Protein AF-A0A520ZMT5-F1 (afdb_monomer_lite)

Secondary structure (DSSP, 8-state):
-PPTT---TTTS-B-HHHHHHH-HHHHHHHT-EEBPPSSSSEEEEES-HHHHHHHHHHHHHHHSSEEEEE--HHHHHHHHHHHHHHHHHHHHHTSS-TTS-GGG--HHHHHHHHHHHHHHHHHHHHH-HHHHHHHHHHHHHHHHHHHHHHHHHHHHHHHHHHHHHTTT-S--S-------PPPPEEEEEE-SS-HHHHHHHHHHHTT--S-GGGEEEEEE--TT-HHHHHHHHTS---TTEEEE-

Sequence (245 aa):
MPDPQSIDLDRHPPDARALDRIGIENALRFGVLPLRSAGAITPVASPSLGRFRTAQRVLEAKLGPVACCLADRQKIEDHITRLRAPTLAVRATTRTAPVESCRNWSGARAATAAACLSVLLLLWAILWPVGLLWVVTGWAALTLVSVTGLRTVAAVVEARHARREQQTWTSRRPYQRVEASQPVVSLLVPLFDEEDIAKRLVKRLERLDYPRSRLDVLLILEADDLRTRMAIEDTDLPKWMRIIT

pLDDT: mean 85.5, std 12.32, range [33.84, 97.5]

Foldseek 3Di:
DDDPFADDCVVFDFDLVLCVQLDLVNCLVLLKTWTDDPPQEIEIEHQDPVSCVVCVVSSCVRPNHYDYGHHDSVVSVVSSCVSCVVVVVVCVQPVDPPVRDCPPPDPVVVVVVVVVVVVVVVVCCVVPVPVVVVVVVVVVVVVVCVVVVVVVVVVVVVVVVVVVVVVPPPPPPPPPPPVPPDAQDEAEAEDEPQLPCLLVVQVVVVVDPDDLVRYAYEYEYDPPPVRNVVSNVVHDHDPSYDYDD

Radius of gyration: 28.54 Å; chains: 1; bounding box: 64×58×71 Å

Structure (mmCIF, N/CA/C/O backbone):
data_AF-A0A520ZMT5-F1
#
_entry.id   AF-A0A520ZMT5-F1
#
loop_
_atom_site.group_PDB
_atom_site.id
_atom_site.type_symbol
_atom_site.label_atom_id
_atom_site.label_alt_id
_atom_site.label_comp_id
_atom_site.label_asym_id
_atom_site.label_entity_id
_atom_site.label_seq_id
_atom_site.pdbx_PDB_ins_code
_atom_site.Cartn_x
_atom_site.Cartn_y
_atom_site.Cartn_z
_atom_site.occupancy
_atom_site.B_iso_or_equiv
_atom_site.auth_seq_id
_atom_site.auth_comp_id
_atom_site.auth_asym_id
_atom_site.auth_atom_id
_atom_site.pdbx_PDB_model_num
ATOM 1 N N . MET A 1 1 ? -28.733 -9.022 13.091 1.00 33.84 1 MET A N 1
ATOM 2 C CA . MET A 1 1 ? -29.285 -8.817 14.444 1.00 33.84 1 MET A CA 1
ATOM 3 C C . MET A 1 1 ? -28.517 -7.645 15.037 1.00 33.84 1 MET A C 1
ATOM 5 O O . MET A 1 1 ? -27.299 -7.759 15.086 1.00 33.84 1 MET A O 1
ATOM 9 N N . PRO A 1 2 ? -29.143 -6.488 15.303 1.00 39.34 2 PRO A N 1
ATOM 10 C CA . PRO A 1 2 ? -28.430 -5.344 15.864 1.00 39.34 2 PRO A CA 1
ATOM 11 C C . PRO A 1 2 ? -28.043 -5.673 17.311 1.00 39.34 2 PRO A C 1
ATOM 13 O O . PRO A 1 2 ? -28.898 -6.054 18.109 1.00 39.34 2 PRO A O 1
ATOM 16 N N . ASP A 1 3 ? -26.745 -5.610 17.602 1.00 46.12 3 ASP A N 1
ATOM 17 C CA . ASP A 1 3 ? -26.168 -5.939 18.906 1.00 46.12 3 ASP A CA 1
ATOM 18 C C . ASP A 1 3 ? -26.587 -4.874 19.941 1.00 46.12 3 ASP A C 1
ATOM 20 O O . ASP A 1 3 ? -26.534 -3.673 19.643 1.00 46.12 3 ASP A O 1
ATOM 24 N N . PRO A 1 4 ? -27.032 -5.261 21.147 1.00 48.31 4 PRO A N 1
ATOM 25 C CA . PRO A 1 4 ? -27.504 -4.309 22.135 1.00 48.31 4 PRO A CA 1
ATOM 26 C C . PRO A 1 4 ? -26.312 -3.493 22.661 1.00 48.31 4 PRO A C 1
ATOM 28 O O . PRO A 1 4 ? -25.403 -4.032 23.283 1.00 48.31 4 PRO A O 1
ATOM 31 N N . GLN A 1 5 ? -26.365 -2.173 22.442 1.00 60.38 5 GLN A N 1
ATOM 32 C CA . GLN A 1 5 ? -25.442 -1.133 22.938 1.00 60.38 5 GLN A CA 1
ATOM 33 C C . GLN A 1 5 ? -24.165 -0.843 22.121 1.00 60.38 5 GLN A C 1
ATOM 35 O O . GLN A 1 5 ? -23.139 -0.480 22.696 1.00 60.38 5 GLN A O 1
ATOM 40 N N . SER A 1 6 ? -24.210 -0.893 20.783 1.00 67.88 6 SER A N 1
ATOM 41 C CA . SER A 1 6 ? -23.184 -0.197 19.986 1.00 67.88 6 SER A CA 1
ATOM 42 C C . SER A 1 6 ? -23.392 1.322 20.059 1.00 67.88 6 SER A C 1
ATOM 44 O O . SER A 1 6 ? -24.458 1.812 19.677 1.00 67.88 6 SER A O 1
ATOM 46 N N . ILE A 1 7 ? -22.394 2.072 20.525 1.00 78.50 7 ILE A N 1
ATOM 47 C CA . ILE A 1 7 ? -22.437 3.534 20.547 1.00 78.50 7 ILE A CA 1
ATOM 48 C C . ILE A 1 7 ? -22.362 4.086 19.120 1.00 78.50 7 ILE A C 1
ATOM 50 O O . ILE A 1 7 ? -21.613 3.584 18.276 1.00 78.50 7 ILE A O 1
ATOM 54 N N . ASP A 1 8 ? -23.136 5.133 18.854 1.00 79.56 8 ASP A N 1
ATOM 55 C CA . ASP A 1 8 ? -23.053 5.860 17.595 1.00 79.56 8 ASP A CA 1
ATOM 56 C C . ASP A 1 8 ? -21.877 6.848 17.644 1.00 79.56 8 ASP A C 1
ATOM 58 O O . ASP A 1 8 ? -21.911 7.840 18.378 1.00 79.56 8 ASP A O 1
ATOM 62 N N . LEU A 1 9 ? -20.817 6.551 16.888 1.00 77.62 9 LEU A N 1
ATOM 63 C CA . LEU A 1 9 ? -19.599 7.368 16.834 1.00 77.62 9 LEU A CA 1
ATOM 64 C C . LEU A 1 9 ? -19.845 8.738 16.190 1.00 77.62 9 LEU A C 1
ATOM 66 O O . LEU A 1 9 ? -19.127 9.685 16.502 1.00 77.62 9 LEU A O 1
ATOM 70 N N . ASP A 1 10 ? -20.890 8.875 15.371 1.00 76.12 10 ASP A N 1
ATOM 71 C CA . ASP A 1 10 ? -21.222 10.149 14.728 1.00 76.12 10 ASP A CA 1
ATOM 72 C C . ASP A 1 10 ? -21.802 11.153 15.743 1.00 76.12 10 ASP A C 1
ATOM 74 O O . ASP A 1 10 ? -21.628 12.366 15.617 1.00 76.12 10 ASP A O 1
ATOM 78 N N . ARG A 1 11 ? -22.440 10.650 16.810 1.00 77.56 11 ARG A N 1
ATOM 79 C CA . ARG A 1 11 ? -22.988 11.463 17.911 1.00 77.56 11 ARG A CA 1
ATOM 80 C C . ARG A 1 11 ? -21.970 11.771 19.006 1.00 77.56 11 ARG A C 1
ATOM 82 O O . ARG A 1 11 ? -22.167 12.708 19.780 1.00 77.56 11 ARG A O 1
ATOM 89 N N . HIS A 1 12 ? -20.884 11.006 19.074 1.00 81.12 12 HIS A N 1
ATOM 90 C CA . HIS A 1 12 ? -19.820 11.167 20.060 1.00 81.12 12 HIS A CA 1
ATOM 91 C C . HIS A 1 12 ? -18.480 11.363 19.351 1.00 81.12 12 HIS A C 1
ATOM 93 O O . HIS A 1 12 ? -17.762 10.390 19.118 1.00 81.12 12 HIS A O 1
ATOM 99 N N . PRO A 1 13 ? -18.122 12.614 19.004 1.00 82.94 13 PRO A N 1
ATOM 100 C CA . PRO A 1 13 ? -17.003 12.866 18.114 1.00 82.94 13 PRO A CA 1
ATOM 101 C C . PRO A 1 13 ? -15.676 12.367 18.712 1.00 82.94 13 PRO A C 1
ATOM 103 O O . PRO A 1 13 ? -15.410 12.581 19.906 1.00 82.94 13 PRO A O 1
ATOM 106 N N . PRO A 1 14 ? -14.818 11.736 17.891 1.00 88.81 14 PRO A N 1
ATOM 107 C CA . PRO A 1 14 ? -13.507 11.274 18.320 1.00 88.81 14 PRO A CA 1
ATOM 108 C C . PRO A 1 14 ? -12.584 12.429 18.721 1.00 88.81 14 PRO A C 1
ATOM 110 O O . PRO A 1 14 ? -12.660 13.537 18.182 1.00 88.81 14 PRO A O 1
ATOM 113 N N . ASP A 1 15 ? -11.675 12.164 19.660 1.00 90.56 15 ASP A N 1
ATOM 114 C CA . ASP A 1 15 ? -10.658 13.126 20.081 1.00 90.56 15 ASP A CA 1
ATOM 115 C C . ASP A 1 15 ? -9.325 12.862 19.373 1.00 90.56 15 ASP A C 1
ATOM 117 O O . ASP A 1 15 ? -8.568 11.942 19.693 1.00 90.56 15 ASP A O 1
ATOM 121 N N . ALA A 1 16 ? -9.018 13.734 18.416 1.00 89.44 16 ALA A N 1
ATOM 122 C CA . ALA A 1 16 ? -7.807 13.672 17.610 1.00 89.44 16 ALA A CA 1
ATOM 123 C C . ALA A 1 16 ? -6.519 13.820 18.440 1.00 89.44 16 ALA A C 1
ATOM 125 O O . ALA A 1 16 ? -5.514 13.180 18.140 1.00 89.44 16 ALA A O 1
ATOM 126 N N . ARG A 1 17 ? -6.541 14.625 19.512 1.00 90.81 17 ARG A N 1
ATOM 127 C CA . ARG A 1 17 ? -5.369 14.820 20.382 1.00 90.81 17 ARG A CA 1
ATOM 128 C C . ARG A 1 17 ? -5.134 13.596 21.255 1.00 90.81 17 ARG A C 1
ATOM 130 O O . ARG A 1 17 ? -3.990 13.188 21.455 1.00 90.81 17 ARG A O 1
ATOM 137 N N . ALA A 1 18 ? -6.208 12.998 21.764 1.00 91.25 18 ALA A N 1
ATOM 138 C CA . ALA A 1 18 ? -6.124 11.740 22.493 1.00 91.25 18 ALA A CA 1
ATOM 139 C C . ALA A 1 18 ? -5.608 10.608 21.589 1.00 91.25 18 ALA A C 1
ATOM 141 O O . ALA A 1 18 ? -4.754 9.830 22.018 1.00 91.25 18 ALA A O 1
ATOM 142 N N . LEU A 1 19 ? -6.050 10.566 20.324 1.00 93.06 19 LEU A N 1
ATOM 143 C CA . LEU A 1 19 ? -5.552 9.622 19.320 1.00 93.06 19 LEU A CA 1
ATOM 144 C C . LEU A 1 19 ? -4.040 9.783 19.082 1.00 93.06 19 LEU A C 1
ATOM 146 O O . LEU A 1 19 ? -3.305 8.794 19.073 1.00 93.06 19 LEU A O 1
ATOM 150 N N . ASP A 1 20 ? -3.549 11.017 18.965 1.00 92.81 20 ASP A N 1
ATOM 151 C CA . ASP A 1 20 ? -2.116 11.270 18.769 1.00 92.81 20 ASP A CA 1
ATOM 152 C C . ASP A 1 20 ? -1.277 10.858 19.986 1.00 92.81 20 ASP A C 1
ATOM 154 O O . ASP A 1 20 ? -0.192 10.297 19.826 1.00 92.81 20 ASP A O 1
ATOM 158 N N . ARG A 1 21 ? -1.788 11.065 21.210 1.00 92.19 21 ARG A N 1
ATOM 159 C CA . ARG A 1 21 ? -1.110 10.642 22.450 1.00 92.19 21 ARG A CA 1
ATOM 160 C C . ARG A 1 21 ? -0.926 9.127 22.504 1.00 92.19 21 ARG A C 1
ATOM 162 O O . ARG A 1 21 ? 0.159 8.644 22.850 1.00 92.19 21 ARG A O 1
ATOM 169 N N . ILE A 1 22 ? -1.962 8.355 22.161 1.00 92.56 22 ILE A N 1
ATOM 170 C CA . ILE A 1 22 ? -1.869 6.885 22.128 1.00 92.56 22 ILE A CA 1
ATOM 171 C C . ILE A 1 22 ? -1.002 6.390 20.967 1.00 92.56 22 ILE A C 1
ATOM 173 O O . ILE A 1 22 ? -0.251 5.423 21.149 1.00 92.56 22 ILE A O 1
ATOM 177 N N . GLY A 1 23 ? -1.014 7.119 19.850 1.00 92.56 23 GLY A N 1
ATOM 178 C CA . GLY A 1 23 ? -0.353 6.782 18.596 1.00 92.56 23 GLY A CA 1
ATOM 179 C C . GLY A 1 23 ? -1.291 6.008 17.670 1.00 92.56 23 GLY A C 1
ATOM 180 O O . GLY A 1 23 ? -1.939 5.050 18.096 1.00 92.56 23 GLY A O 1
ATOM 181 N N . ILE A 1 24 ? -1.329 6.403 16.394 1.00 92.56 24 ILE A N 1
ATOM 182 C CA . ILE A 1 24 ? -2.231 5.843 15.374 1.00 92.56 24 ILE A CA 1
ATOM 183 C C . ILE A 1 24 ? -2.009 4.331 15.206 1.00 92.56 24 ILE A C 1
ATOM 185 O O . ILE A 1 24 ? -2.964 3.564 15.127 1.00 92.56 24 ILE A O 1
ATOM 189 N N . GLU A 1 25 ? -0.754 3.876 15.236 1.00 90.44 25 GLU A N 1
ATOM 190 C CA . GLU A 1 25 ? -0.399 2.457 15.140 1.00 90.44 25 GLU A CA 1
ATOM 191 C C . GLU A 1 25 ? -0.988 1.639 16.291 1.00 90.44 25 GLU A C 1
ATOM 193 O O . GLU A 1 25 ? -1.503 0.544 16.077 1.00 90.44 25 GLU A O 1
ATOM 198 N N . ASN A 1 26 ? -0.932 2.171 17.516 1.00 91.62 26 ASN A N 1
ATOM 199 C CA . ASN A 1 26 ? -1.487 1.497 18.686 1.00 91.62 26 ASN A CA 1
ATOM 200 C C . ASN A 1 26 ? -3.016 1.495 18.635 1.00 91.62 26 ASN A C 1
ATOM 202 O O . ASN A 1 26 ? -3.626 0.473 18.939 1.00 91.62 26 ASN A O 1
ATOM 206 N N . ALA A 1 27 ? -3.625 2.605 18.212 1.00 93.12 27 ALA A N 1
ATOM 207 C CA . ALA A 1 27 ? -5.067 2.706 18.018 1.00 93.12 27 ALA A CA 1
ATOM 208 C C . ALA A 1 27 ? -5.579 1.640 17.035 1.00 93.12 27 ALA A C 1
ATOM 210 O O . ALA A 1 27 ? -6.484 0.879 17.373 1.00 93.12 27 ALA A O 1
ATOM 211 N N . LEU A 1 28 ? -4.927 1.493 15.875 1.00 91.62 28 LEU A N 1
ATOM 212 C CA . LEU A 1 28 ? -5.255 0.463 14.881 1.00 91.62 28 LEU A CA 1
ATOM 213 C C . LEU A 1 28 ? -4.944 -0.957 15.378 1.00 91.62 28 LEU A C 1
ATOM 215 O O . LEU A 1 28 ? -5.758 -1.864 15.212 1.00 91.62 28 LEU A O 1
ATOM 219 N N . ARG A 1 29 ? -3.795 -1.168 16.035 1.00 90.50 29 ARG A N 1
ATOM 220 C CA . ARG A 1 29 ? -3.387 -2.484 16.559 1.00 90.50 29 ARG A CA 1
ATOM 221 C C . ARG A 1 29 ? -4.367 -3.019 17.601 1.00 90.50 29 ARG A C 1
ATOM 223 O O . ARG A 1 29 ? -4.710 -4.201 17.572 1.00 90.50 29 ARG A O 1
ATOM 230 N N . PHE A 1 30 ? -4.791 -2.169 18.531 1.00 90.81 30 PHE A N 1
ATOM 231 C CA . PHE A 1 30 ? -5.744 -2.546 19.573 1.00 90.81 30 PHE A CA 1
ATOM 232 C C . PHE A 1 30 ? -7.203 -2.452 19.099 1.00 90.81 30 PHE A C 1
ATOM 234 O O . PHE A 1 30 ? -8.077 -3.069 19.709 1.00 90.81 30 PHE A O 1
ATOM 241 N N . GLY A 1 31 ? -7.464 -1.755 17.989 1.00 91.69 31 GLY A N 1
ATOM 242 C CA . GLY A 1 31 ? -8.807 -1.489 17.481 1.00 91.69 31 GLY A CA 1
ATOM 243 C C . GLY A 1 31 ? -9.579 -0.577 18.429 1.00 91.69 31 GLY A C 1
ATOM 244 O O . GLY A 1 31 ? -10.675 -0.927 18.856 1.00 91.69 31 GLY A O 1
ATOM 245 N N . VAL A 1 32 ? -8.965 0.534 18.837 1.00 94.00 32 VAL A N 1
ATOM 246 C CA . VAL A 1 32 ? -9.527 1.470 19.816 1.00 94.00 32 VAL A CA 1
ATOM 247 C C . VAL A 1 32 ? -9.482 2.902 19.309 1.00 94.00 32 VAL A C 1
ATOM 249 O O . VAL A 1 32 ? -8.502 3.313 18.691 1.00 94.00 32 VAL A O 1
ATOM 252 N N . LEU A 1 33 ? -10.520 3.676 19.616 1.00 94.81 33 LEU A N 1
ATOM 253 C CA . LEU A 1 33 ? -10.625 5.084 19.238 1.00 94.81 33 LEU A CA 1
ATOM 254 C C . LEU A 1 33 ? -11.055 5.922 20.448 1.00 94.81 33 LEU A C 1
ATOM 256 O O . LEU A 1 33 ? -12.166 5.737 20.945 1.00 94.81 33 LEU A O 1
ATOM 260 N N . PRO A 1 34 ? -10.198 6.826 20.953 1.00 93.50 34 PRO A N 1
ATOM 261 C CA . PRO A 1 34 ? -10.574 7.708 22.044 1.00 93.50 34 PRO A CA 1
ATOM 262 C C . PRO A 1 34 ? -11.604 8.735 21.570 1.00 93.50 34 PRO A C 1
ATOM 264 O O . PRO A 1 34 ? -11.448 9.383 20.532 1.00 93.50 34 PRO A O 1
ATOM 267 N N . LEU A 1 35 ? -12.662 8.875 22.355 1.00 92.19 35 LEU A N 1
ATOM 268 C CA . LEU A 1 35 ? -13.735 9.837 22.160 1.00 92.19 35 LEU A CA 1
ATOM 269 C C . LEU A 1 35 ? -13.467 11.077 23.013 1.00 92.19 35 LEU A C 1
ATOM 271 O O . LEU A 1 35 ? -12.665 11.038 23.952 1.00 92.19 35 LEU A O 1
ATOM 275 N N . ARG A 1 36 ? -14.132 12.193 22.699 1.00 87.12 36 ARG A N 1
ATOM 276 C CA . ARG A 1 36 ? -14.026 13.396 23.534 1.00 87.12 36 ARG A CA 1
ATOM 277 C C . ARG A 1 36 ? -14.402 13.092 24.984 1.00 87.12 36 ARG A C 1
ATOM 279 O O . ARG A 1 36 ? -15.461 12.531 25.257 1.00 87.12 36 ARG A O 1
ATOM 286 N N . SER A 1 37 ? -13.529 13.498 25.905 1.00 77.38 37 SER A N 1
ATOM 287 C CA . SER A 1 37 ? -13.785 13.373 27.338 1.00 77.38 37 SER A CA 1
ATOM 288 C C . SER A 1 37 ? -14.952 14.266 27.766 1.00 77.38 37 SER A C 1
ATOM 290 O O . SER A 1 37 ? -15.038 15.428 27.368 1.00 77.38 37 SER A O 1
ATOM 292 N N . ALA A 1 38 ? -15.813 13.720 28.623 1.00 66.88 38 ALA A N 1
ATOM 293 C CA . ALA A 1 38 ? -16.866 14.439 29.332 1.00 66.88 38 ALA A CA 1
ATOM 294 C C . ALA A 1 38 ? -16.559 14.474 30.843 1.00 66.88 38 ALA A C 1
ATOM 296 O O . ALA A 1 38 ? -17.402 14.134 31.668 1.00 66.88 38 ALA A O 1
ATOM 297 N N . GLY A 1 39 ? -15.320 14.824 31.211 1.00 77.12 39 GLY A N 1
ATOM 298 C CA . GLY A 1 39 ? -14.890 14.980 32.604 1.00 77.12 39 GLY A CA 1
ATOM 299 C C . GLY A 1 39 ? -13.555 14.298 32.904 1.00 77.12 39 GLY A C 1
ATOM 300 O O . GLY A 1 39 ? -12.578 14.471 32.178 1.00 77.12 39 GLY A O 1
ATOM 301 N N . ALA A 1 40 ? -13.506 13.536 34.001 1.00 84.12 40 ALA A N 1
ATOM 302 C CA . ALA A 1 40 ? -12.292 12.866 34.479 1.00 84.12 40 ALA A CA 1
ATOM 303 C C . ALA A 1 40 ? -11.990 11.526 33.778 1.00 84.12 40 ALA A C 1
ATOM 305 O O . ALA A 1 40 ? -10.924 10.954 33.993 1.00 84.12 40 ALA A O 1
ATOM 306 N N . ILE A 1 41 ? -12.924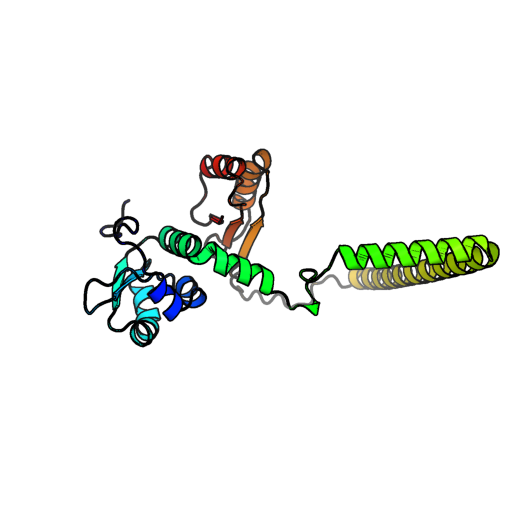 11.018 32.967 1.00 88.25 41 ILE A N 1
ATOM 307 C CA . ILE A 1 41 ? -12.823 9.719 32.297 1.00 88.25 41 ILE A CA 1
ATOM 308 C C . ILE A 1 41 ? -12.875 9.934 30.787 1.00 88.25 41 ILE A C 1
ATOM 310 O O . ILE A 1 41 ? -13.796 10.575 30.281 1.00 88.25 41 ILE A O 1
ATOM 314 N N . THR A 1 42 ? -11.910 9.364 30.067 1.00 90.56 42 THR A N 1
ATOM 315 C CA . THR A 1 42 ? -11.872 9.384 28.602 1.00 90.56 42 THR A CA 1
ATOM 316 C C . THR A 1 42 ? -12.618 8.161 28.055 1.00 90.56 42 THR A C 1
ATOM 318 O O . THR A 1 42 ? -12.156 7.032 28.249 1.00 90.56 42 THR A O 1
ATOM 321 N N . PRO A 1 43 ? -13.766 8.329 27.376 1.00 92.06 43 PRO A N 1
ATOM 322 C CA . PRO A 1 43 ? -14.439 7.214 26.729 1.00 92.06 43 PRO A CA 1
ATOM 323 C C . PRO A 1 43 ? -13.612 6.724 25.536 1.00 92.06 43 PRO A C 1
ATOM 325 O O . PRO A 1 43 ? -13.045 7.516 24.787 1.00 92.06 43 PRO A O 1
ATOM 328 N N . VAL A 1 44 ? -13.527 5.411 25.354 1.00 93.31 44 VAL A N 1
ATOM 329 C CA . VAL A 1 44 ? -12.768 4.772 24.278 1.00 93.31 44 VAL A CA 1
ATOM 330 C C . VAL A 1 44 ? -13.658 3.751 23.588 1.00 93.31 44 VAL A C 1
ATOM 332 O O . VAL A 1 44 ? -14.104 2.778 24.199 1.00 93.31 44 VAL A O 1
ATOM 335 N N . ALA A 1 45 ? -13.886 3.960 22.297 1.00 94.00 45 ALA A N 1
ATOM 336 C CA . ALA A 1 45 ? -14.588 3.018 21.447 1.00 94.00 45 ALA A CA 1
ATOM 337 C C . ALA A 1 45 ? -13.733 1.764 21.209 1.00 94.00 45 ALA A C 1
ATOM 339 O O . ALA A 1 45 ? -12.544 1.876 20.908 1.00 94.00 45 ALA A O 1
ATOM 340 N N . SER A 1 46 ? -14.322 0.575 21.343 1.00 94.06 46 SER A N 1
ATOM 341 C CA . SER A 1 46 ? -13.663 -0.718 21.125 1.00 94.06 46 SER A CA 1
ATOM 342 C C . SER A 1 46 ? -14.663 -1.766 20.614 1.00 94.06 46 SER A C 1
ATOM 344 O O . SER A 1 46 ? -15.816 -1.746 21.038 1.00 94.06 46 SER A O 1
ATOM 346 N N . PRO A 1 47 ? -14.257 -2.733 19.768 1.00 91.69 47 PRO A N 1
ATOM 347 C CA . PRO A 1 47 ? -15.165 -3.758 19.245 1.00 91.69 47 PRO A CA 1
ATOM 348 C C . PRO A 1 47 ? -15.543 -4.838 20.257 1.00 91.69 47 PRO A C 1
ATOM 350 O O . PRO A 1 47 ? -16.470 -5.602 20.027 1.00 91.69 47 PRO A O 1
ATOM 353 N N . SER A 1 48 ? -14.810 -4.961 21.366 1.00 90.75 48 SER A N 1
ATOM 354 C CA . SER A 1 48 ? -15.161 -5.901 22.432 1.00 90.75 48 SER A CA 1
ATOM 355 C C . SER A 1 48 ? -14.494 -5.505 23.741 1.00 90.75 48 SER A C 1
ATOM 357 O O . SER A 1 48 ? -13.364 -5.008 23.750 1.00 90.75 48 SER A O 1
ATOM 359 N N . LEU A 1 49 ? -15.140 -5.835 24.859 1.00 90.12 49 LEU A N 1
ATOM 360 C CA . LEU A 1 49 ? -14.568 -5.608 26.185 1.00 90.12 49 LEU A CA 1
ATOM 361 C C . LEU A 1 49 ? -13.250 -6.375 26.391 1.00 90.12 49 LEU A C 1
ATOM 363 O O . LEU A 1 49 ? -12.345 -5.880 27.056 1.00 90.12 49 LEU A O 1
ATOM 367 N N . GLY A 1 50 ? -13.117 -7.567 25.798 1.00 90.38 50 GLY A N 1
ATOM 368 C CA . GLY A 1 50 ? -11.886 -8.359 25.862 1.00 90.38 50 GLY A CA 1
ATOM 369 C C . GLY A 1 50 ? -10.685 -7.618 25.268 1.00 90.38 50 GLY A C 1
ATOM 370 O O . GLY A 1 50 ? -9.653 -7.505 25.924 1.00 90.38 50 GLY A O 1
ATOM 371 N N . ARG A 1 51 ? -10.843 -7.042 24.067 1.00 88.06 51 ARG A N 1
ATOM 372 C CA . ARG A 1 51 ? -9.796 -6.233 23.416 1.00 88.06 51 ARG A CA 1
ATOM 373 C C . ARG A 1 51 ? -9.488 -4.955 24.189 1.00 88.06 51 ARG A C 1
ATOM 375 O O . ARG A 1 51 ? -8.316 -4.634 24.376 1.00 88.06 51 ARG A O 1
ATOM 382 N N . PHE A 1 52 ? -10.520 -4.267 24.679 1.00 92.38 52 PHE A N 1
ATOM 383 C CA . PHE A 1 52 ? -10.344 -3.088 25.523 1.00 92.38 52 PHE A CA 1
ATOM 384 C C . PHE A 1 52 ? -9.503 -3.403 26.765 1.00 92.38 52 PHE A C 1
ATOM 386 O O . PHE A 1 52 ? -8.527 -2.706 27.027 1.00 92.38 52 PHE A O 1
ATOM 393 N N . ARG A 1 53 ? -9.803 -4.496 27.480 1.00 92.88 53 ARG A N 1
ATOM 394 C CA . ARG A 1 53 ? -9.049 -4.915 28.676 1.00 92.88 53 ARG A CA 1
ATOM 395 C C . ARG A 1 53 ? -7.571 -5.173 28.387 1.00 92.88 53 ARG A C 1
ATOM 397 O O . ARG A 1 53 ? -6.728 -4.848 29.217 1.00 92.88 53 ARG A O 1
ATOM 404 N N . THR A 1 54 ? -7.236 -5.717 27.216 1.00 91.75 54 THR A N 1
ATOM 405 C CA . THR A 1 54 ? -5.834 -5.908 26.807 1.00 91.75 54 THR A CA 1
ATOM 406 C C . THR A 1 54 ? -5.101 -4.576 26.627 1.00 91.75 54 THR A C 1
ATOM 408 O O . THR A 1 54 ? -3.928 -4.468 26.977 1.00 91.75 54 THR A O 1
ATOM 411 N N . ALA A 1 55 ? -5.784 -3.557 26.101 1.00 91.75 55 ALA A N 1
ATOM 412 C CA . ALA A 1 55 ? -5.211 -2.235 25.854 1.00 91.75 55 ALA A CA 1
ATOM 413 C C . ALA A 1 55 ? -5.317 -1.280 27.057 1.00 91.75 55 ALA A C 1
ATOM 415 O O . ALA A 1 55 ? -4.600 -0.281 27.096 1.00 91.75 55 ALA A O 1
ATOM 416 N N . GLN A 1 56 ? -6.172 -1.584 28.039 1.00 92.44 56 GLN A N 1
ATOM 417 C CA . GLN A 1 56 ? -6.563 -0.683 29.126 1.00 92.44 56 GLN A CA 1
ATOM 418 C C . GLN A 1 56 ? -5.359 -0.060 29.839 1.00 92.44 56 GLN A C 1
ATOM 420 O O . GLN A 1 56 ? -5.276 1.158 29.914 1.00 92.44 56 GLN A O 1
ATOM 425 N N . ARG A 1 57 ? -4.367 -0.858 30.258 1.00 92.62 57 ARG A N 1
ATOM 426 C CA . ARG A 1 57 ? -3.166 -0.333 30.940 1.00 92.62 57 ARG A CA 1
ATOM 427 C C . ARG A 1 57 ? -2.386 0.681 30.097 1.00 92.62 57 ARG A C 1
ATOM 429 O O . ARG A 1 57 ? -1.898 1.678 30.617 1.00 92.62 57 ARG A O 1
ATOM 436 N N . VAL A 1 58 ? -2.256 0.423 28.794 1.00 91.44 58 VAL A N 1
ATOM 437 C CA . VAL A 1 58 ? -1.532 1.305 27.862 1.00 91.44 58 VAL A CA 1
ATOM 438 C C . VAL A 1 58 ? -2.314 2.595 27.623 1.00 91.44 58 VAL A C 1
ATOM 440 O O . VAL A 1 58 ? -1.721 3.669 27.518 1.00 91.44 58 VAL A O 1
ATOM 443 N N . LEU A 1 59 ? -3.641 2.491 27.545 1.00 91.56 59 LEU A N 1
ATOM 444 C CA . LEU A 1 59 ? -4.534 3.634 27.391 1.00 91.56 59 LEU A CA 1
ATOM 445 C C . LEU A 1 59 ? -4.539 4.501 28.655 1.00 91.56 59 LEU A C 1
ATOM 447 O O . LEU A 1 59 ? -4.352 5.710 28.544 1.00 91.56 59 LEU A O 1
ATOM 451 N N . GLU A 1 60 ? -4.655 3.897 29.840 1.00 93.56 60 GLU A N 1
ATOM 452 C CA . GLU A 1 60 ? -4.685 4.603 31.127 1.00 93.56 60 GLU A CA 1
ATOM 453 C C . GLU A 1 60 ? -3.400 5.379 31.397 1.00 93.56 60 GLU A C 1
ATOM 455 O O . GLU A 1 60 ? -3.446 6.550 31.774 1.00 93.56 60 GLU A O 1
ATOM 460 N N . ALA A 1 61 ? -2.246 4.771 31.107 1.00 92.44 61 ALA A N 1
ATOM 461 C CA . ALA A 1 61 ? -0.949 5.426 31.247 1.00 92.44 61 ALA A CA 1
ATOM 462 C C . ALA A 1 61 ? -0.824 6.702 30.395 1.00 92.44 61 ALA A C 1
ATOM 464 O O . ALA A 1 61 ? -0.058 7.604 30.730 1.00 92.44 61 ALA A O 1
ATOM 465 N N . LYS A 1 62 ? -1.559 6.784 29.280 1.00 92.31 62 LYS A N 1
ATOM 466 C CA . LYS A 1 62 ? -1.458 7.889 28.323 1.00 92.31 62 LYS A CA 1
ATOM 467 C C . LYS A 1 62 ? -2.607 8.882 28.389 1.00 92.31 62 LYS A C 1
ATOM 469 O O . LYS A 1 62 ? -2.380 10.038 28.040 1.00 92.31 62 LYS A O 1
ATOM 474 N N . LEU A 1 63 ? -3.807 8.457 28.775 1.00 90.00 63 LEU A N 1
ATOM 475 C CA . LEU A 1 63 ? -5.044 9.247 28.728 1.00 90.00 63 LEU A CA 1
ATOM 476 C C . LEU A 1 63 ? -5.674 9.482 30.110 1.00 90.00 63 LEU A C 1
ATOM 478 O O . LEU A 1 63 ? -6.594 10.288 30.210 1.00 90.00 63 LEU A O 1
ATOM 482 N N . GLY A 1 64 ? -5.174 8.836 31.167 1.00 90.56 64 GLY A N 1
ATOM 483 C CA . GLY A 1 64 ? -5.837 8.811 32.472 1.00 90.56 64 GLY A CA 1
ATOM 484 C C . GLY A 1 64 ? -6.970 7.777 32.510 1.00 90.56 64 GLY A C 1
ATOM 485 O O . GLY A 1 64 ? -6.976 6.861 31.693 1.00 90.56 64 GLY A O 1
ATOM 486 N N . PRO A 1 65 ? -7.931 7.882 33.440 1.00 91.62 65 PRO A N 1
ATOM 487 C CA . PRO A 1 65 ? -9.029 6.921 33.552 1.00 91.62 65 PRO A CA 1
ATOM 488 C C . PRO A 1 65 ? -9.786 6.759 32.226 1.00 91.62 65 PRO A C 1
ATOM 490 O O . PRO A 1 65 ? -10.177 7.756 31.615 1.00 91.62 65 PRO A O 1
ATOM 493 N N . VAL A 1 66 ? -10.011 5.519 31.779 1.00 93.38 66 VAL A N 1
ATOM 494 C CA . VAL A 1 66 ? -10.718 5.225 30.519 1.00 93.38 66 VAL A CA 1
ATOM 495 C C . VAL A 1 66 ? -11.954 4.360 30.736 1.00 93.38 66 VAL A C 1
ATOM 497 O O . VAL A 1 66 ? -11.967 3.478 31.592 1.00 93.38 66 VAL A O 1
ATOM 500 N N . ALA A 1 67 ? -12.986 4.579 29.920 1.00 91.62 67 ALA A N 1
ATOM 501 C CA . ALA A 1 67 ? -14.199 3.761 29.901 1.00 91.62 67 ALA A CA 1
ATOM 502 C C . ALA A 1 67 ? -14.413 3.133 28.521 1.00 91.62 67 ALA A C 1
ATOM 504 O O . ALA A 1 67 ? -14.211 3.787 27.502 1.00 91.62 67 ALA A O 1
ATOM 505 N N . CYS A 1 68 ? -14.836 1.869 28.484 1.00 92.00 68 CYS A N 1
ATOM 506 C CA . CYS A 1 68 ? -15.112 1.162 27.235 1.00 92.00 68 CYS A CA 1
ATOM 507 C C . CYS A 1 68 ? -16.492 1.539 26.690 1.00 92.00 68 CYS A C 1
ATOM 509 O O . CYS A 1 68 ? -17.495 1.371 27.382 1.00 92.00 68 CYS A O 1
ATOM 511 N N . CYS A 1 69 ? -16.549 1.938 25.424 1.00 91.25 69 CYS A N 1
ATOM 512 C CA . CYS A 1 69 ? -17.781 2.051 24.651 1.00 91.25 69 CYS A CA 1
ATOM 513 C C . CYS A 1 69 ? -17.724 1.032 23.508 1.00 91.25 69 CYS A C 1
ATOM 515 O O . CYS A 1 69 ? -16.737 0.987 22.777 1.00 91.25 69 CYS A O 1
ATOM 517 N N . LEU A 1 70 ? -18.741 0.183 23.355 1.00 92.50 70 LEU A N 1
ATOM 518 C CA . LEU A 1 70 ? -18.741 -0.811 22.279 1.00 92.50 70 LEU A CA 1
ATOM 519 C C . LEU A 1 70 ? -19.061 -0.132 20.948 1.00 92.50 70 LEU A C 1
ATOM 521 O O . LEU A 1 70 ? -20.058 0.574 20.849 1.00 92.50 70 LEU A O 1
ATOM 525 N N . ALA A 1 71 ? -18.230 -0.331 19.931 1.00 90.94 71 ALA A N 1
ATOM 526 C CA . ALA A 1 71 ? -18.477 0.171 18.582 1.00 90.94 71 ALA A CA 1
ATOM 527 C C . ALA A 1 71 ? -17.953 -0.815 17.543 1.00 90.94 71 ALA A C 1
ATOM 529 O O . ALA A 1 71 ? -16.998 -1.547 17.799 1.00 90.94 71 ALA A O 1
ATOM 530 N N . ASP A 1 72 ? -18.564 -0.816 16.363 1.00 88.50 72 ASP A N 1
ATOM 531 C CA . ASP A 1 72 ? -18.129 -1.685 15.278 1.00 88.50 72 ASP A CA 1
ATOM 532 C C . ASP A 1 72 ? -16.675 -1.395 14.862 1.00 88.50 72 ASP A C 1
ATOM 534 O O . ASP A 1 72 ? -16.231 -0.244 14.812 1.00 88.50 72 ASP A O 1
ATOM 538 N N . ARG A 1 73 ? -15.925 -2.461 14.567 1.00 87.69 73 ARG A N 1
ATOM 539 C CA . ARG A 1 73 ? -14.502 -2.364 14.234 1.00 87.69 73 ARG A CA 1
ATOM 540 C C . ARG A 1 73 ? -14.264 -1.562 12.957 1.00 87.69 73 ARG A C 1
ATOM 542 O O . ARG A 1 73 ? -13.328 -0.768 12.929 1.00 87.69 73 ARG A O 1
ATOM 549 N N . GLN A 1 74 ? -15.081 -1.777 11.931 1.00 83.94 74 GLN A N 1
ATOM 550 C CA . GLN A 1 74 ? -14.946 -1.084 10.656 1.00 83.94 74 GLN A CA 1
ATOM 551 C C . GLN A 1 74 ? -15.220 0.405 10.858 1.00 83.94 74 GLN A C 1
ATOM 553 O O . GLN A 1 74 ? -14.390 1.229 10.495 1.00 83.94 74 GLN A O 1
ATOM 558 N N . LYS A 1 75 ? -16.276 0.753 11.607 1.00 88.25 75 LYS A N 1
ATOM 559 C CA . LYS A 1 75 ? -16.545 2.155 11.963 1.00 88.25 75 LYS A CA 1
ATOM 560 C C . LYS A 1 75 ? -15.395 2.816 12.732 1.00 88.25 75 LYS A C 1
ATOM 562 O O . LYS A 1 75 ? -15.130 3.996 12.510 1.00 88.25 75 LYS A O 1
ATOM 567 N N . ILE A 1 76 ? -14.730 2.098 13.642 1.00 91.50 76 ILE A N 1
ATOM 568 C CA . ILE A 1 76 ? -13.547 2.602 14.362 1.00 91.50 76 ILE A CA 1
ATOM 569 C C . ILE A 1 76 ? -12.399 2.884 13.383 1.00 91.50 76 ILE A C 1
ATOM 571 O O . ILE A 1 76 ? -11.829 3.974 13.415 1.00 91.50 76 ILE A O 1
ATOM 575 N N . GLU A 1 77 ? -12.061 1.913 12.531 1.00 90.25 77 GLU A N 1
ATOM 576 C CA . GLU A 1 77 ? -10.975 2.032 11.551 1.00 90.25 77 GLU A CA 1
ATOM 577 C C . GLU A 1 77 ? -11.256 3.172 10.555 1.00 90.25 77 GLU A C 1
ATOM 579 O O . GLU A 1 77 ? -10.393 4.030 10.371 1.00 90.25 77 GLU A O 1
ATOM 584 N N . ASP A 1 78 ? -12.482 3.278 10.036 1.00 88.00 78 ASP A N 1
ATOM 585 C CA . ASP A 1 78 ? -12.917 4.354 9.136 1.00 88.00 78 ASP A CA 1
ATOM 586 C C . ASP A 1 78 ? -12.748 5.738 9.771 1.00 88.00 78 ASP A C 1
ATOM 588 O O . ASP A 1 78 ? -12.269 6.678 9.136 1.00 88.00 78 ASP A O 1
ATOM 592 N N . HIS A 1 79 ? -13.106 5.886 11.050 1.00 91.19 79 HIS A N 1
ATOM 593 C CA . HIS A 1 79 ? -12.935 7.148 11.769 1.00 91.19 79 HIS A CA 1
ATOM 594 C C . HIS A 1 79 ? -11.464 7.502 11.995 1.00 91.19 79 HIS A C 1
ATOM 596 O O . HIS A 1 79 ? -11.098 8.671 11.860 1.00 91.19 79 HIS A O 1
ATOM 602 N N . ILE A 1 80 ? -10.613 6.522 12.317 1.00 92.06 80 ILE A N 1
ATOM 603 C CA . ILE A 1 80 ? -9.165 6.742 12.449 1.00 92.06 80 ILE A CA 1
ATOM 604 C C . ILE A 1 80 ? -8.587 7.200 11.106 1.00 92.06 80 ILE A C 1
ATOM 606 O O . ILE A 1 80 ? -7.855 8.194 11.067 1.00 92.06 80 ILE A O 1
ATOM 610 N N . THR A 1 81 ? -8.950 6.517 10.015 1.00 89.44 81 THR A N 1
ATOM 611 C CA . THR A 1 81 ? -8.522 6.859 8.655 1.00 89.44 81 THR A CA 1
ATOM 612 C C . THR A 1 81 ? -8.974 8.268 8.290 1.00 89.44 81 THR A C 1
ATOM 614 O O . THR A 1 81 ? -8.129 9.097 7.967 1.00 89.44 81 THR A O 1
ATOM 617 N N . ARG A 1 82 ? -10.258 8.612 8.459 1.00 88.69 82 ARG A N 1
ATOM 618 C CA . ARG A 1 82 ? -10.773 9.966 8.177 1.00 88.69 82 ARG A CA 1
ATOM 619 C C . ARG A 1 82 ? -10.069 11.057 8.988 1.00 88.69 82 ARG A C 1
ATOM 621 O O . ARG A 1 82 ? -9.763 12.120 8.457 1.00 88.69 82 ARG A O 1
ATOM 628 N N . LEU A 1 83 ? -9.776 10.807 10.265 1.00 90.75 83 LEU A N 1
ATOM 629 C CA . LEU A 1 83 ? -9.194 11.812 11.161 1.00 90.75 83 LEU A CA 1
ATOM 630 C C . LEU A 1 83 ? -7.702 12.075 10.904 1.00 90.75 83 LEU A C 1
ATOM 632 O O . LEU A 1 83 ? -7.182 13.143 11.255 1.00 90.75 83 LEU A O 1
ATOM 636 N N . ARG A 1 84 ? -6.988 11.090 10.350 1.00 92.12 84 ARG A N 1
ATOM 637 C CA . ARG A 1 84 ? -5.528 11.126 10.176 1.00 92.12 84 ARG A CA 1
ATOM 638 C C . ARG A 1 84 ? -5.057 10.743 8.773 1.00 92.12 84 ARG A C 1
ATOM 640 O O . ARG A 1 84 ? -3.865 10.493 8.602 1.00 92.12 84 ARG A O 1
ATOM 647 N N . ALA A 1 85 ? -5.935 10.790 7.770 1.00 88.56 85 ALA A N 1
ATOM 648 C CA . ALA A 1 85 ? -5.616 10.474 6.376 1.00 88.56 85 ALA A CA 1
ATOM 649 C C . ALA A 1 85 ? -4.353 11.195 5.863 1.00 88.56 85 ALA A C 1
ATOM 651 O O . ALA A 1 85 ? -3.454 10.503 5.385 1.00 88.56 85 ALA A O 1
ATOM 652 N N . PRO A 1 86 ? -4.166 12.523 6.052 1.00 89.94 86 PRO A N 1
ATOM 653 C CA . PRO A 1 86 ? -2.951 13.196 5.580 1.00 89.94 86 PRO A CA 1
ATOM 654 C C . PRO A 1 86 ? -1.676 12.662 6.246 1.00 89.94 86 PRO A C 1
ATOM 656 O O . PRO A 1 86 ? -0.650 12.466 5.598 1.00 89.94 86 PRO A O 1
ATOM 659 N N . THR A 1 87 ? -1.733 12.385 7.551 1.00 91.62 87 THR A N 1
ATOM 660 C CA . THR A 1 87 ? -0.597 11.836 8.303 1.00 91.62 87 THR A CA 1
ATOM 661 C C . THR A 1 87 ? -0.274 10.411 7.861 1.00 91.62 87 THR A C 1
ATOM 663 O O . THR A 1 87 ? 0.898 10.072 7.698 1.00 91.62 87 THR A O 1
ATOM 666 N N . LEU A 1 88 ? -1.300 9.582 7.658 1.00 90.00 88 LEU A N 1
ATOM 667 C CA . LEU A 1 88 ? -1.161 8.213 7.168 1.00 90.00 88 LEU A CA 1
ATOM 668 C C . LEU A 1 88 ? -0.579 8.186 5.750 1.00 90.00 88 LEU A C 1
ATOM 670 O O . LEU A 1 88 ? 0.353 7.422 5.509 1.00 90.00 88 LEU A O 1
ATOM 674 N N . ALA A 1 89 ? -1.041 9.065 4.858 1.00 88.75 89 ALA A N 1
ATOM 675 C CA . ALA A 1 89 ? -0.525 9.197 3.498 1.00 88.75 89 ALA A CA 1
ATOM 676 C C . ALA A 1 89 ? 0.964 9.577 3.492 1.00 88.75 89 ALA A C 1
ATOM 678 O O . ALA A 1 89 ? 1.781 8.898 2.868 1.00 88.75 89 ALA A O 1
ATOM 679 N N . VAL A 1 90 ? 1.361 10.596 4.265 1.00 90.31 90 VAL A N 1
ATOM 680 C CA . VAL A 1 90 ? 2.779 10.970 4.391 1.00 90.31 90 VAL A CA 1
ATOM 681 C C . VAL A 1 90 ? 3.606 9.789 4.904 1.00 90.31 90 VAL A C 1
ATOM 683 O O . VAL A 1 90 ? 4.619 9.454 4.292 1.00 90.31 90 VAL A O 1
ATOM 686 N N . ARG A 1 91 ? 3.156 9.103 5.964 1.00 90.31 91 ARG A N 1
ATOM 687 C CA . ARG A 1 91 ? 3.856 7.926 6.511 1.00 90.31 91 ARG A CA 1
ATOM 688 C C . ARG A 1 91 ? 3.962 6.778 5.508 1.00 90.31 91 ARG A C 1
ATOM 690 O O . ARG A 1 91 ? 4.995 6.115 5.459 1.00 90.31 91 ARG A O 1
ATOM 697 N N . ALA A 1 92 ? 2.925 6.543 4.707 1.00 86.69 92 ALA A N 1
ATOM 698 C CA . ALA A 1 92 ? 2.945 5.537 3.652 1.00 86.69 92 ALA A CA 1
ATOM 699 C C . ALA A 1 92 ? 4.004 5.873 2.592 1.00 86.69 92 ALA A C 1
ATOM 701 O O . ALA A 1 92 ? 4.820 5.017 2.258 1.00 86.69 92 ALA A O 1
ATOM 702 N N . THR A 1 93 ? 4.083 7.134 2.148 1.00 87.19 93 THR A N 1
ATOM 703 C CA . THR A 1 93 ? 5.112 7.553 1.178 1.00 87.19 93 THR A CA 1
ATOM 704 C C . THR A 1 93 ? 6.535 7.547 1.752 1.00 87.19 93 THR A C 1
ATOM 706 O O . THR A 1 93 ? 7.491 7.432 0.986 1.00 87.19 93 THR A O 1
ATOM 709 N N . THR A 1 94 ? 6.715 7.693 3.077 1.00 90.69 94 THR A N 1
ATOM 710 C CA . THR A 1 94 ? 8.034 7.693 3.748 1.00 90.69 94 THR A CA 1
ATOM 711 C C . THR A 1 94 ? 8.491 6.326 4.244 1.00 90.69 94 THR A C 1
ATOM 713 O O . THR A 1 94 ? 9.577 6.253 4.816 1.00 90.69 94 THR A O 1
ATOM 716 N N . ARG A 1 95 ? 7.700 5.260 4.075 1.00 89.75 95 ARG A N 1
ATOM 717 C CA . ARG A 1 95 ? 8.042 3.944 4.633 1.00 89.75 95 ARG A CA 1
ATOM 718 C C . ARG A 1 95 ? 9.300 3.340 4.024 1.00 89.75 95 ARG A C 1
ATOM 720 O O . ARG A 1 95 ? 10.094 2.749 4.749 1.00 89.75 95 ARG A O 1
ATOM 727 N N . THR A 1 96 ? 9.458 3.467 2.713 1.00 90.94 96 THR A N 1
ATOM 728 C CA . THR A 1 96 ? 10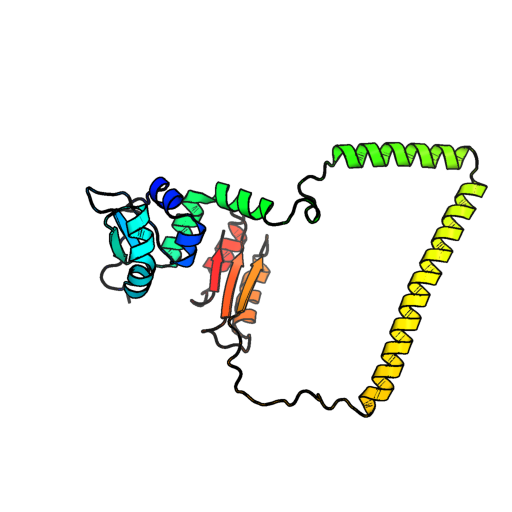.628 2.950 2.004 1.00 90.94 96 THR A CA 1
ATOM 729 C C . THR A 1 96 ? 11.821 3.860 2.266 1.00 90.94 96 THR A C 1
ATOM 731 O O . THR A 1 96 ? 11.700 5.088 2.185 1.00 90.94 96 THR A O 1
ATOM 734 N N . ALA A 1 97 ? 12.975 3.264 2.574 1.00 90.00 97 ALA A N 1
ATOM 735 C CA . ALA A 1 97 ? 14.203 4.012 2.796 1.00 90.00 97 ALA A CA 1
ATOM 736 C C . ALA A 1 97 ? 14.510 4.911 1.580 1.00 90.00 97 ALA A C 1
ATOM 738 O O . ALA A 1 97 ? 14.277 4.497 0.443 1.00 90.00 97 ALA A O 1
ATOM 739 N N . PRO A 1 98 ? 15.065 6.126 1.768 1.00 87.69 98 PRO A N 1
ATOM 740 C CA . PRO A 1 98 ? 15.312 7.047 0.656 1.00 87.69 98 PRO A CA 1
ATOM 741 C C . PRO A 1 98 ? 16.195 6.478 -0.465 1.00 87.69 98 PRO A C 1
ATOM 743 O O . PRO A 1 98 ? 16.056 6.897 -1.605 1.00 87.69 98 PRO A O 1
ATOM 746 N N . VAL A 1 99 ? 17.083 5.528 -0.151 1.00 89.75 99 VAL A N 1
ATOM 747 C CA . VAL A 1 99 ? 17.977 4.861 -1.118 1.00 89.75 99 VAL A CA 1
ATOM 748 C C . VAL A 1 99 ? 17.274 3.793 -1.963 1.00 89.75 99 VAL A C 1
ATOM 750 O O . VAL A 1 99 ? 17.730 3.479 -3.055 1.00 89.75 99 VAL A O 1
ATOM 753 N N . GLU A 1 100 ? 16.148 3.272 -1.479 1.00 90.75 100 GLU A N 1
ATOM 754 C CA . GLU A 1 100 ? 15.291 2.294 -2.164 1.00 90.75 100 GLU A CA 1
ATOM 755 C C . GLU A 1 100 ? 14.049 2.966 -2.778 1.00 90.75 100 GLU A C 1
ATOM 757 O O . GLU A 1 100 ? 13.171 2.299 -3.320 1.00 90.75 100 GLU A O 1
ATOM 762 N N . SER A 1 101 ? 13.946 4.297 -2.675 1.00 88.19 101 SER A N 1
ATOM 763 C CA . SER A 1 101 ? 12.783 5.076 -3.092 1.00 88.19 101 SER A CA 1
ATOM 764 C C . SER A 1 101 ? 13.143 6.103 -4.161 1.00 88.19 101 SER A C 1
ATOM 766 O O . SER A 1 101 ? 14.027 6.937 -3.981 1.00 88.19 101 SER A O 1
ATOM 768 N N . CYS A 1 102 ? 12.364 6.144 -5.242 1.00 84.94 102 CYS A N 1
ATOM 769 C CA . CYS A 1 102 ? 12.450 7.209 -6.244 1.00 84.94 102 CYS A CA 1
ATOM 770 C C . CYS A 1 102 ? 11.761 8.512 -5.806 1.00 84.94 102 CYS A C 1
ATOM 772 O O . CYS A 1 102 ? 11.651 9.438 -6.600 1.00 84.94 102 CYS A O 1
ATOM 774 N N . ARG A 1 103 ? 11.288 8.636 -4.559 1.00 85.69 103 ARG A N 1
ATOM 775 C CA . ARG A 1 103 ? 10.505 9.806 -4.129 1.00 85.69 103 ARG A CA 1
ATOM 776 C C . ARG A 1 103 ? 11.267 11.132 -4.205 1.00 85.69 103 ARG A C 1
ATOM 778 O O . ARG A 1 103 ? 10.661 12.174 -4.418 1.00 85.69 103 ARG A O 1
ATOM 785 N N . ASN A 1 104 ? 12.588 11.097 -4.057 1.00 83.94 104 ASN A N 1
ATOM 786 C CA . ASN A 1 104 ? 13.433 12.287 -4.179 1.00 83.94 104 ASN A CA 1
ATOM 787 C C . ASN A 1 104 ? 13.970 12.479 -5.610 1.00 83.94 104 ASN A C 1
ATOM 789 O O . ASN A 1 104 ? 14.864 13.300 -5.830 1.00 83.94 104 ASN A O 1
ATOM 793 N N . TRP A 1 105 ? 13.461 11.713 -6.582 1.00 84.25 105 TRP A N 1
ATOM 794 C CA . TRP A 1 105 ? 13.846 11.835 -7.979 1.00 84.25 105 TRP A CA 1
ATOM 795 C C . TRP A 1 105 ? 13.394 13.185 -8.529 1.00 84.25 105 TRP A C 1
ATOM 797 O O . TRP A 1 105 ? 12.209 13.470 -8.685 1.00 84.25 105 TRP A O 1
ATOM 807 N N . SER A 1 106 ? 14.359 14.030 -8.866 1.00 86.00 106 SER A N 1
ATOM 808 C CA . SER A 1 106 ? 14.094 15.308 -9.511 1.00 86.00 106 SER A CA 1
ATOM 809 C C . SER A 1 106 ? 14.080 15.127 -11.027 1.00 86.00 106 SER A C 1
ATOM 811 O O . SER A 1 106 ? 15.146 15.083 -11.649 1.00 86.00 106 SER A O 1
ATOM 813 N N . GLY A 1 107 ? 12.884 15.087 -11.624 1.00 86.25 107 GLY A N 1
ATOM 814 C CA . GLY A 1 107 ? 12.715 15.017 -13.082 1.00 86.25 107 GLY A CA 1
ATOM 815 C C . GLY A 1 107 ? 13.494 16.109 -13.824 1.00 86.25 107 GLY A C 1
ATOM 816 O O . GLY A 1 107 ? 14.103 15.833 -14.849 1.00 86.25 107 GLY A O 1
ATOM 817 N N . ALA A 1 108 ? 13.597 17.309 -13.242 1.00 87.38 108 ALA A N 1
ATOM 818 C CA . ALA A 1 108 ? 14.394 18.402 -13.795 1.00 87.38 108 A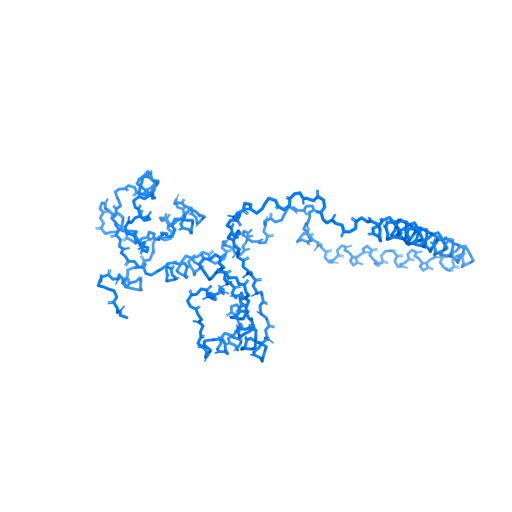LA A CA 1
ATOM 819 C C . ALA A 1 108 ? 15.898 18.083 -13.884 1.00 87.38 108 ALA A C 1
ATOM 821 O O . ALA A 1 108 ? 16.500 18.328 -14.923 1.00 87.38 108 ALA A O 1
ATOM 822 N N . ARG A 1 109 ? 16.515 17.499 -12.841 1.00 87.56 109 ARG A N 1
ATOM 823 C CA . ARG A 1 109 ? 17.945 17.128 -12.899 1.00 87.56 109 ARG A CA 1
ATOM 824 C C . ARG A 1 109 ? 18.189 15.959 -13.848 1.00 87.56 109 ARG A C 1
ATOM 826 O O . ARG A 1 109 ? 19.217 15.921 -14.511 1.00 87.56 109 ARG A O 1
ATOM 833 N N . ALA A 1 110 ? 17.249 15.016 -13.921 1.00 91.06 110 ALA A N 1
ATOM 834 C CA . ALA A 1 110 ? 17.317 13.933 -14.894 1.00 91.06 110 ALA A CA 1
ATOM 835 C C . ALA A 1 110 ? 17.221 14.478 -16.328 1.00 91.06 110 ALA A C 1
ATOM 837 O O . ALA A 1 110 ? 18.002 14.075 -17.184 1.00 91.06 110 ALA A O 1
ATOM 838 N N . ALA A 1 111 ? 16.331 15.444 -16.574 1.00 92.00 111 ALA A N 1
ATOM 839 C CA . ALA A 1 111 ? 16.183 16.096 -17.869 1.00 92.00 111 ALA A CA 1
ATOM 840 C C . ALA A 1 111 ? 17.426 16.912 -18.255 1.00 92.00 111 ALA A C 1
ATOM 842 O O . ALA A 1 111 ? 17.893 16.799 -19.385 1.00 92.00 111 ALA A O 1
ATOM 843 N N . THR A 1 112 ? 18.009 17.684 -17.330 1.00 93.31 112 THR A N 1
ATOM 844 C CA . THR A 1 112 ? 19.250 18.423 -17.614 1.00 93.31 112 THR A CA 1
ATOM 845 C C . THR A 1 112 ? 20.426 17.481 -17.853 1.00 93.31 112 THR A C 1
ATOM 847 O O . THR A 1 112 ? 21.173 17.683 -18.806 1.00 93.31 112 THR A O 1
ATOM 850 N N . ALA A 1 113 ? 20.568 16.414 -17.061 1.00 93.56 113 ALA A N 1
ATOM 851 C CA . ALA A 1 113 ? 21.592 15.396 -17.285 1.00 93.56 113 ALA A CA 1
ATOM 852 C C . ALA A 1 113 ? 21.417 14.698 -18.645 1.00 93.56 113 ALA A C 1
ATOM 854 O O . ALA A 1 113 ? 22.392 14.535 -19.378 1.00 93.56 113 ALA A O 1
ATOM 855 N N . ALA A 1 114 ? 20.181 14.346 -19.015 1.00 94.81 114 ALA A N 1
ATOM 856 C CA . A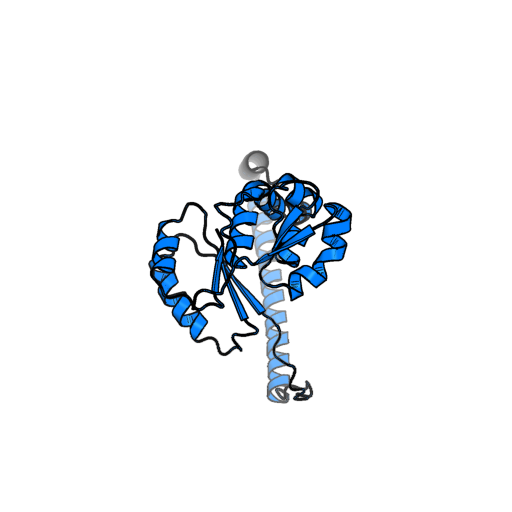LA A 1 114 ? 19.867 13.755 -20.311 1.00 94.81 114 ALA A CA 1
ATOM 857 C C . ALA A 1 114 ? 20.169 14.718 -21.469 1.00 94.81 114 ALA A C 1
ATOM 859 O O . ALA A 1 114 ? 20.739 14.296 -22.474 1.00 94.81 114 ALA A O 1
ATOM 860 N N . ALA A 1 115 ? 19.857 16.010 -21.327 1.00 96.00 115 ALA A N 1
ATOM 861 C CA . ALA A 1 115 ? 20.180 17.025 -22.327 1.00 96.00 115 ALA A CA 1
ATOM 862 C C . ALA A 1 115 ? 21.700 17.177 -22.506 1.00 96.00 115 ALA A C 1
ATOM 864 O O . ALA A 1 115 ? 22.190 17.118 -23.633 1.00 96.00 115 ALA A O 1
ATOM 865 N N . CYS A 1 116 ? 22.459 17.282 -21.410 1.00 96.94 116 CYS A N 1
ATOM 866 C CA . CYS A 1 116 ? 23.923 17.342 -21.453 1.00 96.94 116 CYS A CA 1
ATOM 867 C C . CYS A 1 116 ? 24.530 16.096 -22.111 1.00 96.94 116 CYS A C 1
ATOM 869 O O . CYS A 1 116 ? 25.405 16.216 -22.967 1.00 96.94 116 CYS A O 1
ATOM 871 N N . LEU A 1 117 ? 24.042 14.903 -21.752 1.00 96.12 117 LEU A N 1
ATOM 872 C CA . LEU A 1 117 ? 24.485 13.646 -22.357 1.00 96.12 117 LEU A CA 1
ATOM 873 C C . LEU A 1 117 ? 24.166 13.600 -23.857 1.00 96.12 117 LEU A C 1
ATOM 875 O O . LEU A 1 117 ? 25.006 13.180 -24.648 1.00 96.12 117 LEU A O 1
ATOM 879 N N . SER A 1 118 ? 22.985 14.075 -24.257 1.00 95.50 118 SER A N 1
ATOM 880 C CA . SER A 1 118 ? 22.571 14.123 -25.663 1.00 95.50 118 SER A CA 1
ATOM 881 C C . SER A 1 118 ? 23.483 15.033 -26.486 1.00 95.50 118 SER A C 1
ATOM 883 O O . SER A 1 118 ? 23.939 14.636 -27.556 1.00 95.50 118 SER A O 1
ATOM 885 N N . VAL A 1 119 ? 23.809 16.223 -25.968 1.00 97.25 119 VAL A N 1
ATOM 886 C CA . VAL A 1 119 ? 24.749 17.155 -26.614 1.00 97.25 119 VAL A CA 1
ATOM 887 C C . VAL A 1 119 ? 26.144 16.539 -26.726 1.00 97.25 119 VAL A C 1
ATOM 889 O O . VAL A 1 119 ? 26.762 16.620 -27.785 1.00 97.25 119 VAL A O 1
ATOM 892 N N . LEU A 1 120 ? 26.631 15.878 -25.672 1.00 95.81 120 LEU A N 1
ATOM 893 C CA . LEU A 1 120 ? 27.933 15.209 -25.686 1.00 95.81 120 LEU A CA 1
ATOM 894 C C . LEU A 1 120 ? 27.993 14.093 -26.741 1.00 95.81 120 LEU A C 1
ATOM 896 O O . LEU A 1 120 ? 28.960 14.014 -27.498 1.00 95.81 120 LEU A O 1
ATOM 900 N N . LEU A 1 121 ? 26.954 13.255 -26.818 1.00 93.50 121 LEU A N 1
ATOM 901 C CA . LEU A 1 121 ? 26.855 12.185 -27.814 1.00 93.50 121 LEU A CA 1
ATOM 902 C C . LEU A 1 121 ? 26.780 12.740 -29.243 1.00 93.50 121 LEU A C 1
ATOM 904 O O . LEU A 1 121 ? 27.438 12.203 -30.132 1.00 93.50 121 LEU A O 1
ATOM 908 N N . LEU A 1 122 ? 26.039 13.832 -29.458 1.00 95.69 122 LEU A N 1
ATOM 909 C CA . LEU A 1 122 ? 25.977 14.533 -30.745 1.00 95.69 122 LEU A CA 1
ATOM 910 C C . LEU A 1 122 ? 27.350 15.066 -31.166 1.00 95.69 122 LEU A C 1
ATOM 912 O O . LEU A 1 122 ? 27.778 14.829 -32.293 1.00 95.69 122 LEU A O 1
ATOM 916 N N . LEU A 1 123 ? 28.067 15.739 -30.262 1.00 96.19 123 LEU A N 1
ATOM 917 C CA . LEU A 1 123 ? 29.413 16.242 -30.542 1.00 96.19 123 LEU A CA 1
ATOM 918 C C . LEU A 1 123 ? 30.384 15.104 -30.871 1.00 96.19 123 LEU A C 1
ATOM 920 O O . LEU A 1 123 ? 31.154 15.216 -31.822 1.00 96.19 123 LEU A O 1
ATOM 924 N N . TRP A 1 124 ? 30.324 13.991 -30.137 1.00 94.19 124 TRP A N 1
ATOM 925 C CA . TRP A 1 124 ? 31.170 12.832 -30.417 1.00 94.19 124 TRP A CA 1
ATOM 926 C C . TRP A 1 124 ? 30.850 12.195 -31.776 1.00 94.19 124 TRP A C 1
ATOM 928 O O . TRP A 1 124 ? 31.768 11.882 -32.533 1.00 94.19 124 TRP A O 1
ATOM 938 N N . ALA A 1 125 ? 29.565 12.077 -32.123 1.00 92.94 125 ALA A N 1
ATOM 939 C CA . ALA A 1 125 ? 29.132 11.577 -33.425 1.00 92.94 125 ALA A CA 1
ATOM 940 C C . ALA A 1 125 ? 29.618 12.461 -34.587 1.00 92.94 125 ALA A C 1
ATOM 942 O O . ALA A 1 125 ? 29.994 11.934 -35.630 1.00 92.94 125 ALA A O 1
ATOM 943 N N . ILE A 1 126 ? 29.643 13.787 -34.403 1.00 94.31 126 ILE A N 1
ATOM 944 C CA . ILE A 1 126 ? 30.121 14.743 -35.416 1.00 94.31 126 ILE A CA 1
ATOM 945 C C . ILE A 1 126 ? 31.648 14.691 -35.549 1.00 94.31 126 ILE A C 1
ATOM 947 O O . ILE A 1 126 ? 32.167 14.673 -36.662 1.00 94.31 126 ILE A O 1
ATOM 951 N N . LEU A 1 127 ? 32.374 14.666 -34.427 1.00 95.19 127 LEU A N 1
ATOM 952 C CA . LEU A 1 127 ? 33.839 14.709 -34.421 1.00 95.19 127 LEU A CA 1
ATOM 953 C C . LEU A 1 127 ? 34.471 13.376 -34.842 1.00 95.19 127 LEU A C 1
ATOM 955 O O . LEU A 1 127 ? 35.511 13.377 -35.499 1.00 95.19 127 LEU A O 1
ATOM 959 N N . TRP A 1 128 ? 33.875 12.239 -34.462 1.00 94.44 128 TRP A N 1
ATOM 960 C CA . TRP A 1 128 ? 34.433 10.919 -34.762 1.00 94.44 128 TRP A CA 1
ATOM 961 C C . TRP A 1 128 ? 33.365 9.811 -34.867 1.00 94.44 128 TRP A C 1
ATOM 963 O O . TRP A 1 128 ? 33.261 8.942 -33.992 1.00 94.44 128 TRP A O 1
ATOM 973 N N . PRO A 1 129 ? 32.598 9.773 -35.972 1.00 90.62 129 PRO A N 1
ATOM 974 C CA . PRO A 1 129 ? 31.472 8.848 -36.128 1.00 90.62 129 PRO A CA 1
ATOM 975 C C . PRO A 1 129 ? 31.896 7.372 -36.099 1.00 90.62 129 PRO A C 1
ATOM 977 O O . PRO A 1 129 ? 31.206 6.528 -35.530 1.00 90.62 129 PRO A O 1
ATOM 980 N N . VAL A 1 130 ? 33.064 7.053 -36.669 1.00 93.19 130 VAL A N 1
ATOM 981 C CA . VAL A 1 130 ? 33.590 5.678 -36.710 1.00 93.19 130 VAL A CA 1
ATOM 982 C C . VAL A 1 130 ? 33.964 5.181 -35.308 1.00 93.19 130 VAL A C 1
ATOM 984 O O . VAL A 1 130 ? 33.694 4.028 -34.981 1.00 93.19 130 VAL A O 1
ATOM 987 N N . GLY A 1 131 ? 34.533 6.041 -34.456 1.00 92.06 131 GLY A N 1
ATOM 988 C CA . GLY A 1 131 ? 34.872 5.686 -33.075 1.00 92.06 131 GLY A CA 1
ATOM 989 C C . GLY A 1 131 ? 33.632 5.366 -32.235 1.00 92.06 131 GLY A C 1
ATOM 990 O O . GLY A 1 131 ? 33.606 4.350 -31.540 1.00 92.06 131 GLY A O 1
ATOM 991 N N . LEU A 1 132 ? 32.576 6.178 -32.361 1.00 92.12 132 LEU A N 1
ATOM 992 C CA . LEU A 1 132 ? 31.291 5.930 -31.702 1.00 92.12 132 LEU A CA 1
ATOM 993 C C . LEU A 1 132 ? 30.694 4.575 -32.118 1.00 92.12 132 LEU A C 1
ATOM 995 O O . LEU A 1 132 ? 30.274 3.803 -31.256 1.00 92.12 132 LEU A O 1
ATOM 999 N N . LEU A 1 133 ? 30.704 4.254 -33.419 1.00 93.62 133 LEU A N 1
ATOM 1000 C CA . LEU A 1 133 ? 30.214 2.968 -33.926 1.00 93.62 133 LEU A CA 1
ATOM 1001 C C . LEU A 1 133 ? 30.971 1.781 -33.325 1.00 93.62 133 LEU A C 1
ATOM 1003 O O . LEU A 1 133 ? 30.335 0.817 -32.899 1.00 93.62 133 LEU A O 1
ATOM 1007 N N . TRP A 1 134 ? 32.302 1.846 -33.238 1.00 95.94 134 TRP A N 1
ATOM 1008 C CA . TRP A 1 134 ? 33.098 0.785 -32.614 1.00 95.94 134 TRP A CA 1
ATOM 1009 C C . TRP A 1 134 ? 32.774 0.602 -31.134 1.00 95.94 134 TRP A C 1
ATOM 1011 O O . TRP A 1 134 ? 32.611 -0.533 -30.690 1.00 95.94 134 TRP A O 1
ATOM 1021 N N . VAL A 1 135 ? 32.633 1.693 -30.375 1.00 94.75 135 VAL A N 1
ATOM 1022 C CA . VAL A 1 135 ? 32.306 1.614 -28.944 1.00 94.75 135 VAL A CA 1
ATOM 1023 C C . VAL A 1 135 ? 30.910 1.036 -28.730 1.00 94.75 135 VAL A C 1
ATOM 1025 O O . VAL A 1 135 ? 30.753 0.109 -27.937 1.00 94.75 135 VAL A O 1
ATOM 1028 N N . VAL A 1 136 ? 29.905 1.528 -29.460 1.00 94.06 136 VAL A N 1
ATOM 1029 C CA . VAL A 1 136 ? 28.526 1.023 -29.362 1.00 94.06 136 VAL A CA 1
ATOM 1030 C C . VAL A 1 136 ? 28.452 -0.445 -29.782 1.00 94.06 136 VAL A C 1
ATOM 1032 O O . VAL A 1 136 ? 27.825 -1.246 -29.092 1.00 94.06 136 VAL A O 1
ATOM 1035 N N . THR A 1 137 ? 29.135 -0.825 -30.865 1.00 95.31 137 THR A N 1
ATOM 1036 C CA . THR A 1 137 ? 29.168 -2.215 -31.347 1.00 95.31 137 THR A CA 1
ATOM 1037 C C . THR A 1 137 ? 29.887 -3.130 -30.361 1.00 95.31 137 THR A C 1
ATOM 1039 O O . THR A 1 137 ? 29.385 -4.208 -30.053 1.00 95.31 137 THR A O 1
ATOM 1042 N N . GLY A 1 138 ? 31.028 -2.704 -29.814 1.00 97.06 138 GLY A N 1
ATOM 1043 C CA . GLY A 1 138 ? 31.762 -3.455 -28.795 1.00 97.06 138 GLY A CA 1
ATOM 1044 C C . GLY A 1 138 ? 30.945 -3.641 -27.516 1.00 97.06 138 GLY A C 1
ATOM 1045 O O . GLY A 1 138 ? 30.883 -4.745 -26.979 1.00 97.06 138 GLY A O 1
ATOM 1046 N N . TRP A 1 139 ? 30.246 -2.595 -27.070 1.00 97.12 139 TRP A N 1
ATOM 1047 C CA . TRP A 1 139 ? 29.324 -2.660 -25.936 1.00 97.12 139 TRP A CA 1
ATOM 1048 C C . TRP A 1 139 ? 28.143 -3.609 -26.196 1.00 97.12 139 TRP A C 1
ATOM 1050 O O . TRP A 1 139 ? 27.814 -4.448 -25.354 1.00 97.12 139 TRP A O 1
ATOM 1060 N N . ALA A 1 140 ? 27.523 -3.527 -27.375 1.00 96.25 140 ALA A N 1
ATOM 1061 C CA . ALA A 1 140 ? 26.440 -4.420 -27.777 1.00 96.25 140 ALA A CA 1
ATOM 1062 C C . ALA A 1 140 ? 26.909 -5.883 -27.856 1.00 96.25 140 ALA A C 1
ATOM 1064 O O . ALA A 1 140 ? 26.241 -6.773 -27.337 1.00 96.25 140 ALA A O 1
ATOM 1065 N N . ALA A 1 141 ? 28.084 -6.140 -28.436 1.00 97.38 141 ALA A N 1
ATOM 1066 C CA . ALA A 1 141 ? 28.674 -7.473 -28.492 1.00 97.38 141 ALA A CA 1
ATOM 1067 C C . ALA A 1 141 ? 28.975 -8.016 -27.086 1.00 97.38 141 ALA A C 1
ATOM 1069 O O . ALA A 1 141 ? 28.627 -9.157 -26.786 1.00 97.38 141 ALA A O 1
ATOM 1070 N N . LEU A 1 142 ? 29.555 -7.195 -26.203 1.00 97.50 142 LEU A N 1
ATOM 1071 C CA . LEU A 1 142 ? 29.842 -7.572 -24.819 1.00 97.50 142 LEU A CA 1
ATOM 1072 C C . LEU A 1 142 ? 28.562 -7.942 -24.063 1.00 97.50 142 LEU A C 1
ATOM 1074 O O . LEU A 1 142 ? 28.478 -9.025 -23.491 1.00 97.50 142 LEU A O 1
ATOM 1078 N N . THR A 1 143 ? 27.551 -7.072 -24.094 1.00 96.94 143 THR A N 1
ATOM 1079 C CA . THR A 1 143 ? 26.265 -7.318 -23.422 1.00 96.94 143 THR A CA 1
ATOM 1080 C C . THR A 1 143 ? 25.556 -8.547 -23.987 1.00 96.94 143 THR A C 1
ATOM 1082 O O . THR A 1 143 ? 25.057 -9.367 -23.214 1.00 96.94 143 THR A O 1
ATOM 1085 N N . LEU A 1 144 ? 25.573 -8.738 -25.310 1.00 96.69 144 LEU A N 1
ATOM 1086 C CA . LEU A 1 144 ? 25.023 -9.925 -25.961 1.00 96.69 144 LEU A CA 1
ATOM 1087 C C . LEU A 1 144 ? 25.731 -11.200 -25.497 1.00 96.69 144 LEU A C 1
ATOM 1089 O O . LEU A 1 144 ? 25.060 -12.167 -25.135 1.00 96.69 144 LEU A O 1
ATOM 1093 N N . VAL A 1 145 ? 27.066 -11.208 -25.466 1.00 97.38 145 VAL A N 1
ATOM 1094 C CA . VAL A 1 145 ? 27.860 -12.348 -24.988 1.00 97.38 145 VAL A CA 1
ATOM 1095 C C . VAL A 1 145 ? 27.589 -12.617 -23.509 1.00 97.38 145 VAL A C 1
ATOM 1097 O O . VAL A 1 145 ? 27.386 -13.771 -23.143 1.00 97.38 145 VAL A O 1
ATOM 1100 N N . SER A 1 146 ? 27.507 -11.587 -22.662 1.00 96.62 146 SER A N 1
ATOM 1101 C CA . SER A 1 146 ? 27.190 -11.746 -21.237 1.00 96.62 146 SER A CA 1
ATOM 1102 C C . SER A 1 146 ? 25.790 -12.319 -21.009 1.00 96.62 146 SER A C 1
ATOM 1104 O O . SER A 1 146 ? 25.642 -13.280 -20.256 1.00 96.62 146 SER A O 1
ATOM 1106 N N . VAL A 1 147 ? 24.760 -11.783 -21.675 1.00 96.38 147 VAL A N 1
ATOM 1107 C CA . VAL A 1 147 ? 23.375 -12.273 -21.552 1.00 96.38 147 VAL A CA 1
ATOM 1108 C C . VAL A 1 147 ? 23.247 -13.686 -22.113 1.00 96.38 147 VAL A C 1
ATOM 1110 O O . VAL A 1 147 ? 22.620 -14.541 -21.489 1.00 96.38 147 VAL A O 1
ATOM 1113 N N . THR A 1 148 ? 23.863 -13.956 -23.265 1.00 95.75 148 THR A N 1
ATOM 1114 C CA . THR A 1 148 ? 23.872 -15.294 -23.870 1.00 95.75 148 THR A CA 1
ATOM 1115 C C . THR A 1 148 ? 24.605 -16.279 -22.970 1.00 95.75 148 THR A C 1
ATOM 1117 O O . THR A 1 148 ? 24.083 -17.357 -22.727 1.00 95.75 148 THR A O 1
ATOM 1120 N N . GLY A 1 149 ? 25.757 -15.901 -22.412 1.00 96.62 149 GLY A N 1
ATOM 1121 C CA . GLY A 1 149 ? 26.518 -16.708 -21.460 1.00 96.62 149 GLY A CA 1
ATOM 1122 C C . GLY A 1 149 ? 25.728 -17.016 -20.189 1.00 96.62 149 GLY A C 1
ATOM 1123 O O . GLY A 1 149 ? 25.659 -18.166 -19.768 1.00 96.62 149 GLY A O 1
ATOM 1124 N N . LEU A 1 150 ? 25.059 -16.019 -19.605 1.00 96.44 150 LEU A N 1
ATOM 1125 C CA . LEU A 1 150 ? 24.185 -16.238 -18.452 1.00 96.44 150 LEU A CA 1
ATOM 1126 C C . LEU A 1 150 ? 23.035 -17.193 -18.800 1.00 96.44 150 LEU A C 1
ATOM 1128 O O . LEU A 1 150 ? 22.756 -18.118 -18.039 1.00 96.44 150 LEU A O 1
ATOM 1132 N N . ARG A 1 151 ? 22.394 -17.005 -19.961 1.00 94.56 151 ARG A N 1
ATOM 1133 C CA . ARG A 1 151 ? 21.305 -17.873 -20.434 1.00 94.56 151 ARG A CA 1
ATOM 1134 C C . ARG A 1 151 ? 21.774 -19.293 -20.721 1.00 94.56 151 ARG A C 1
ATOM 1136 O O . ARG A 1 151 ? 21.069 -20.228 -20.362 1.00 94.56 151 ARG A O 1
ATOM 1143 N N . THR A 1 152 ? 22.938 -19.482 -21.338 1.00 94.69 152 THR A N 1
ATOM 1144 C CA . THR A 1 152 ? 23.479 -20.819 -21.610 1.00 94.69 152 THR A CA 1
ATOM 1145 C C . THR A 1 152 ? 23.892 -21.514 -20.324 1.00 94.69 152 THR A C 1
ATOM 1147 O O . THR A 1 152 ? 23.584 -22.690 -20.165 1.00 94.69 152 THR A O 1
ATOM 1150 N N . VAL A 1 153 ? 24.506 -20.808 -19.369 1.00 96.00 153 VAL A N 1
ATOM 1151 C CA . VAL A 1 153 ? 24.801 -21.362 -18.041 1.00 96.00 153 VAL A CA 1
ATOM 1152 C C . VAL A 1 153 ? 23.511 -21.754 -17.328 1.00 96.00 153 VAL A C 1
ATOM 1154 O O . VAL A 1 153 ? 23.416 -22.887 -16.866 1.00 96.00 153 VAL A O 1
ATOM 1157 N N . ALA A 1 154 ? 22.506 -20.875 -17.288 1.00 93.31 154 ALA A N 1
ATOM 1158 C CA . ALA A 1 154 ? 21.207 -21.178 -16.692 1.00 93.31 154 ALA A CA 1
ATOM 1159 C C . ALA A 1 154 ? 20.554 -22.401 -17.357 1.00 93.31 154 ALA A C 1
ATOM 1161 O O . ALA A 1 154 ? 20.170 -23.331 -16.657 1.00 93.31 154 ALA A O 1
ATOM 1162 N N . ALA A 1 155 ? 20.538 -22.464 -18.691 1.00 93.62 155 ALA A N 1
ATOM 1163 C CA . ALA A 1 155 ? 19.994 -23.593 -19.441 1.00 93.62 155 ALA A CA 1
ATOM 1164 C C . ALA A 1 155 ? 20.779 -24.897 -19.213 1.00 93.62 155 ALA A C 1
ATOM 1166 O O . ALA A 1 155 ? 20.183 -25.964 -19.116 1.00 93.62 155 ALA A O 1
ATOM 1167 N N . VAL A 1 156 ? 22.111 -24.846 -19.096 1.00 94.38 156 VAL A N 1
ATOM 1168 C CA . VAL A 1 156 ? 22.943 -26.024 -18.792 1.00 94.38 156 VAL A CA 1
ATOM 1169 C C . VAL A 1 156 ? 22.722 -26.491 -17.356 1.00 94.38 156 VAL A C 1
ATOM 1171 O O . VAL A 1 156 ? 22.636 -27.696 -17.117 1.00 94.38 156 VAL A O 1
ATOM 1174 N N . VAL A 1 157 ? 22.633 -25.564 -16.401 1.00 92.12 157 VAL A N 1
ATOM 1175 C CA . VAL A 1 157 ? 22.312 -25.863 -15.000 1.00 92.12 157 VAL A CA 1
ATOM 1176 C C . VAL A 1 157 ? 20.931 -26.501 -14.924 1.00 92.12 157 VAL A C 1
ATOM 1178 O O . VAL A 1 157 ? 20.814 -27.586 -14.363 1.00 92.12 157 VAL A O 1
ATOM 1181 N N . GLU A 1 158 ? 19.924 -25.906 -15.556 1.00 88.75 158 GLU A N 1
ATOM 1182 C CA . GLU A 1 158 ? 18.559 -26.424 -15.597 1.00 88.75 158 GLU A CA 1
ATOM 1183 C C . GLU A 1 158 ? 18.485 -27.780 -16.306 1.00 88.75 158 GLU A C 1
ATOM 1185 O O . GLU A 1 158 ? 17.904 -28.707 -15.764 1.00 88.75 158 GLU A O 1
ATOM 1190 N N . ALA A 1 159 ? 19.157 -27.978 -17.444 1.00 88.12 159 ALA A N 1
ATOM 1191 C CA . ALA A 1 159 ? 19.190 -29.270 -18.132 1.00 88.12 159 ALA A CA 1
ATOM 1192 C C . ALA A 1 159 ? 19.903 -30.363 -17.313 1.00 88.12 159 ALA A C 1
ATOM 1194 O O . ALA A 1 159 ? 19.484 -31.523 -17.318 1.00 88.12 159 ALA A O 1
ATOM 1195 N N . ARG A 1 160 ? 20.978 -30.020 -16.586 1.00 85.25 160 ARG A N 1
ATOM 1196 C CA . ARG A 1 160 ? 21.658 -30.939 -15.654 1.00 85.25 160 ARG A CA 1
ATOM 1197 C C . ARG A 1 160 ? 20.788 -31.244 -14.438 1.00 85.25 160 ARG A C 1
ATOM 1199 O O . ARG A 1 160 ? 20.763 -32.393 -14.000 1.00 85.25 160 ARG A O 1
ATOM 1206 N N . HIS A 1 161 ? 20.085 -30.242 -13.913 1.00 79.25 161 HIS A N 1
ATOM 1207 C CA . HIS A 1 161 ? 19.118 -30.406 -12.835 1.00 79.25 161 HIS A CA 1
ATOM 1208 C C . HIS A 1 161 ? 17.940 -31.265 -13.280 1.00 79.25 161 HIS A C 1
ATOM 1210 O O . HIS A 1 161 ? 17.683 -32.252 -12.616 1.00 79.25 161 HIS A O 1
ATOM 1216 N N . ALA A 1 162 ? 17.320 -31.004 -14.428 1.00 77.25 162 ALA A N 1
ATOM 1217 C CA . ALA A 1 162 ? 16.225 -31.792 -14.987 1.00 77.25 162 ALA A CA 1
ATOM 1218 C C . ALA A 1 162 ? 16.636 -33.251 -15.250 1.00 77.25 162 ALA A C 1
ATOM 1220 O O . ALA A 1 162 ? 15.887 -34.169 -14.928 1.00 77.25 162 ALA A O 1
ATOM 1221 N N . ARG A 1 163 ? 17.857 -33.499 -15.756 1.00 72.00 163 ARG A N 1
ATOM 1222 C CA . ARG A 1 163 ? 18.402 -34.866 -15.893 1.00 72.00 163 ARG A CA 1
ATOM 1223 C C . ARG A 1 163 ? 18.623 -35.564 -14.546 1.00 72.00 163 ARG A C 1
ATOM 1225 O O . ARG A 1 163 ? 18.495 -36.782 -14.481 1.00 72.00 163 ARG A O 1
ATOM 1232 N N . ARG A 1 164 ? 18.957 -34.821 -13.483 1.00 64.38 164 ARG A N 1
ATOM 1233 C CA . ARG A 1 164 ? 19.042 -35.351 -12.109 1.00 64.38 164 ARG A CA 1
ATOM 1234 C C . ARG A 1 164 ? 17.656 -35.526 -11.476 1.00 64.38 164 ARG A C 1
ATOM 1236 O O . ARG A 1 164 ? 17.412 -36.540 -10.839 1.00 64.38 164 ARG A O 1
ATOM 1243 N N . GLU A 1 165 ? 16.732 -34.596 -11.695 1.00 57.53 165 GLU A N 1
ATOM 1244 C CA . GLU A 1 165 ? 15.371 -34.594 -11.150 1.00 57.53 165 GLU A CA 1
ATOM 1245 C C . GLU A 1 165 ? 14.449 -35.614 -11.814 1.00 57.53 165 GLU A C 1
ATOM 1247 O O . GLU A 1 165 ? 13.591 -36.153 -11.124 1.00 57.53 165 GLU A O 1
ATOM 1252 N N . GLN A 1 166 ? 14.665 -35.997 -13.077 1.00 54.12 166 GLN A N 1
ATOM 1253 C CA . GLN A 1 166 ? 14.008 -37.184 -13.645 1.00 54.12 166 GLN A CA 1
ATOM 1254 C C . GLN A 1 166 ? 14.308 -38.462 -12.837 1.00 54.12 166 GLN A C 1
ATOM 1256 O O . GLN A 1 166 ? 13.553 -39.426 -12.928 1.00 54.12 166 GLN A O 1
ATOM 1261 N N . GLN A 1 167 ? 15.359 -38.466 -12.005 1.00 53.16 167 GLN A N 1
ATOM 1262 C CA . GLN A 1 167 ? 15.649 -39.532 -11.041 1.00 53.16 167 GLN A CA 1
ATOM 1263 C C . GLN A 1 167 ? 15.282 -39.175 -9.587 1.00 53.16 167 GLN A C 1
ATOM 1265 O O . GLN A 1 167 ? 15.293 -40.057 -8.732 1.00 53.16 167 GLN A O 1
ATOM 1270 N N . THR A 1 168 ? 14.963 -37.913 -9.269 1.00 51.22 168 THR A N 1
ATOM 1271 C CA . THR A 1 168 ? 14.820 -37.449 -7.875 1.00 51.22 168 THR A CA 1
ATOM 1272 C C . THR A 1 168 ? 13.757 -36.376 -7.633 1.00 51.22 168 THR A C 1
ATOM 1274 O O . THR A 1 168 ? 13.831 -35.700 -6.606 1.00 51.22 168 THR A O 1
ATOM 1277 N N . TRP A 1 169 ? 12.728 -36.221 -8.474 1.00 43.00 169 TRP A N 1
ATOM 1278 C CA . TRP A 1 169 ? 11.505 -35.514 -8.058 1.00 43.00 169 TRP A CA 1
ATOM 1279 C C . TRP A 1 169 ? 10.668 -36.404 -7.126 1.00 43.00 169 TRP A C 1
ATOM 1281 O O . TRP A 1 169 ? 9.514 -36.740 -7.350 1.00 43.00 169 TRP A O 1
ATOM 1291 N N . THR A 1 170 ? 11.301 -36.822 -6.040 1.00 52.41 170 THR A N 1
ATOM 1292 C CA . THR A 1 170 ? 10.643 -37.070 -4.771 1.00 52.41 170 THR A CA 1
ATOM 1293 C C . THR A 1 170 ? 10.951 -35.824 -3.966 1.00 52.41 170 THR A C 1
ATOM 1295 O O . THR A 1 170 ? 12.125 -35.569 -3.689 1.00 52.41 170 THR A O 1
ATOM 1298 N N . SER A 1 171 ? 9.950 -35.018 -3.615 1.00 53.31 171 SER A N 1
ATOM 1299 C CA . SER A 1 171 ? 10.147 -33.917 -2.676 1.00 53.31 171 SER A CA 1
ATOM 1300 C C . SER A 1 171 ? 10.806 -34.480 -1.412 1.00 53.31 171 SER A C 1
ATOM 1302 O O . SER A 1 171 ? 10.149 -35.110 -0.591 1.00 53.31 171 SER A O 1
ATOM 1304 N N . ARG A 1 172 ? 12.122 -34.305 -1.264 1.00 46.94 172 ARG A N 1
ATOM 1305 C CA . ARG A 1 172 ? 12.906 -34.832 -0.137 1.00 46.94 172 ARG A CA 1
ATOM 1306 C C . ARG A 1 172 ? 12.831 -33.918 1.084 1.00 46.94 172 ARG A C 1
ATOM 1308 O O . ARG A 1 172 ? 13.667 -34.000 1.976 1.00 46.94 172 ARG A O 1
ATOM 1315 N N . ARG A 1 173 ? 11.823 -33.043 1.144 1.00 52.56 173 ARG A N 1
ATOM 1316 C CA . ARG A 1 173 ? 11.314 -32.632 2.446 1.00 52.56 173 ARG A CA 1
ATOM 1317 C C . ARG A 1 173 ? 10.604 -33.861 2.994 1.00 52.56 173 ARG A C 1
ATOM 1319 O O . ARG A 1 173 ? 9.739 -34.379 2.288 1.00 52.56 173 ARG A O 1
ATOM 1326 N N . PRO A 1 174 ? 10.908 -34.324 4.217 1.00 50.47 174 PRO A N 1
ATOM 1327 C CA . PRO A 1 174 ? 9.912 -35.099 4.918 1.00 50.47 174 PRO A CA 1
ATOM 1328 C C . PRO A 1 174 ? 8.684 -34.199 4.907 1.00 50.47 174 PRO A C 1
ATOM 1330 O O . PRO A 1 174 ? 8.672 -33.138 5.533 1.00 50.47 174 PRO A O 1
ATOM 1333 N N . TYR A 1 175 ? 7.674 -34.572 4.126 1.00 51.81 175 TYR A N 1
ATOM 1334 C CA . TYR A 1 175 ? 6.322 -34.124 4.365 1.00 51.81 175 TYR A CA 1
ATOM 1335 C C . TYR A 1 175 ? 5.944 -34.796 5.679 1.00 51.81 175 TYR A C 1
ATOM 1337 O O . TYR A 1 175 ? 5.224 -35.787 5.743 1.00 51.81 175 TYR A O 1
ATOM 1345 N N . GLN A 1 176 ? 6.540 -34.296 6.757 1.00 49.53 176 GLN A N 1
ATOM 1346 C CA . GLN A 1 176 ? 5.980 -34.439 8.062 1.00 49.53 176 GLN A CA 1
ATOM 1347 C C . GLN A 1 176 ? 4.701 -33.641 7.899 1.00 49.53 176 GLN A C 1
ATOM 1349 O O . GLN A 1 176 ? 4.712 -32.409 7.891 1.00 49.53 176 GLN A O 1
ATOM 1354 N N . ARG A 1 177 ? 3.610 -34.368 7.652 1.00 49.44 177 ARG A N 1
ATOM 1355 C CA . ARG A 1 177 ? 2.246 -33.904 7.847 1.00 49.44 177 ARG A CA 1
ATOM 1356 C C . ARG A 1 177 ? 2.093 -33.623 9.343 1.00 49.44 177 ARG A C 1
ATOM 1358 O O . ARG A 1 177 ? 1.293 -34.232 10.031 1.00 49.44 177 ARG A O 1
ATOM 1365 N N . VAL A 1 178 ? 2.913 -32.720 9.875 1.00 53.66 178 VAL A N 1
ATOM 1366 C CA . VAL A 1 178 ? 2.421 -31.821 10.888 1.00 53.66 178 VAL A CA 1
ATOM 1367 C C . VAL A 1 178 ? 1.278 -31.155 10.155 1.00 53.66 178 VAL A C 1
ATOM 1369 O O . VAL A 1 178 ? 1.472 -30.622 9.059 1.00 53.66 178 VAL A O 1
ATOM 1372 N N . GLU A 1 179 ? 0.075 -31.284 10.685 1.00 54.66 179 GLU A N 1
ATOM 1373 C CA . GLU A 1 179 ? -1.051 -30.432 10.341 1.00 54.66 179 GLU A CA 1
ATOM 1374 C C . GLU A 1 179 ? -0.648 -28.991 10.690 1.00 54.66 179 GLU A C 1
ATOM 1376 O O . GLU A 1 179 ? -1.098 -28.400 11.668 1.00 54.66 179 GLU A O 1
ATOM 1381 N N . ALA A 1 180 ? 0.323 -28.449 9.950 1.00 61.44 180 ALA A N 1
ATOM 1382 C CA . ALA A 1 180 ? 0.845 -27.121 10.106 1.00 61.44 180 ALA A CA 1
ATOM 1383 C C . ALA A 1 180 ? -0.299 -26.244 9.651 1.00 61.44 180 ALA A C 1
ATOM 1385 O O . ALA A 1 180 ? -0.571 -26.082 8.461 1.00 61.44 180 ALA A O 1
ATOM 1386 N N . SER A 1 181 ? -1.056 -25.813 10.650 1.00 75.38 181 SER A N 1
ATOM 1387 C CA . SER A 1 181 ? -2.244 -25.017 10.477 1.00 75.38 181 SER A CA 1
ATOM 1388 C C . SER A 1 181 ? -1.904 -23.874 9.515 1.00 75.38 181 SER A C 1
ATOM 1390 O O . SER A 1 181 ? -0.908 -23.179 9.724 1.00 75.38 181 SER A O 1
ATOM 1392 N N . GLN A 1 182 ? -2.670 -23.739 8.433 1.00 80.38 182 GLN A N 1
ATOM 1393 C CA . GLN A 1 182 ? -2.340 -22.823 7.336 1.00 80.38 182 GLN A CA 1
ATOM 1394 C C . GLN A 1 182 ? -2.081 -21.399 7.866 1.00 80.38 182 GLN A C 1
ATOM 1396 O O . GLN A 1 182 ? -2.791 -20.979 8.781 1.00 80.38 182 GLN A O 1
ATOM 1401 N N . PRO A 1 183 ? -1.085 -20.644 7.373 1.00 88.25 183 PRO A N 1
ATOM 1402 C CA . PRO A 1 183 ? -0.742 -19.339 7.944 1.00 88.25 183 PRO A CA 1
ATOM 1403 C C . PRO A 1 183 ? -1.919 -18.347 7.912 1.00 88.25 183 PRO A C 1
ATOM 1405 O O . PRO A 1 183 ? -2.883 -18.513 7.173 1.00 88.25 183 PRO A O 1
ATOM 1408 N N . VAL A 1 184 ? -1.872 -17.291 8.718 1.00 90.12 184 VAL A N 1
ATOM 1409 C CA . VAL A 1 184 ? -2.816 -16.177 8.533 1.00 90.12 184 VAL A CA 1
ATOM 1410 C C . VAL A 1 184 ? -2.299 -15.320 7.383 1.00 90.12 184 VAL A C 1
ATOM 1412 O O . VAL A 1 184 ? -1.145 -14.895 7.414 1.00 90.12 184 VAL A O 1
ATOM 1415 N N . VAL A 1 185 ? -3.132 -15.102 6.366 1.00 91.44 185 VAL A N 1
ATOM 1416 C CA . VAL A 1 185 ? -2.773 -14.378 5.143 1.00 91.44 185 VAL A CA 1
ATOM 1417 C C . VAL A 1 185 ? -3.702 -13.184 4.968 1.00 91.44 185 VAL A C 1
ATOM 1419 O O . VAL A 1 185 ? -4.923 -13.322 5.020 1.00 91.44 185 VAL A O 1
ATOM 1422 N N . SER A 1 186 ? -3.109 -12.019 4.718 1.00 91.81 186 SER A N 1
ATOM 1423 C CA . SER A 1 186 ? -3.824 -10.825 4.274 1.00 91.81 186 SER A CA 1
ATOM 1424 C C . SER A 1 186 ? -3.502 -10.566 2.808 1.00 91.81 186 SER A C 1
ATOM 1426 O O . SER A 1 186 ? -2.331 -10.523 2.433 1.00 91.81 186 SER A O 1
ATOM 1428 N N . LEU A 1 187 ? -4.531 -10.398 1.987 1.00 92.75 187 LEU A N 1
ATOM 1429 C CA . LEU A 1 187 ? -4.416 -10.170 0.555 1.00 92.75 187 LEU A CA 1
ATOM 1430 C C . LEU A 1 187 ? -4.879 -8.744 0.247 1.00 92.75 187 LEU A C 1
ATOM 1432 O O . LEU A 1 187 ? -6.041 -8.400 0.453 1.00 92.75 187 LEU A O 1
ATOM 1436 N N . LEU A 1 188 ? -3.937 -7.912 -0.197 1.00 93.06 188 LEU A N 1
ATOM 1437 C CA . LEU A 1 188 ? -4.169 -6.516 -0.553 1.00 93.06 188 LEU A CA 1
ATOM 1438 C C . LEU A 1 188 ? -4.405 -6.444 -2.063 1.00 93.06 188 LEU A C 1
ATOM 1440 O O . LEU A 1 188 ? -3.519 -6.807 -2.837 1.00 93.06 188 LEU A O 1
ATOM 1444 N N . VAL A 1 189 ? -5.591 -5.996 -2.465 1.00 91.19 189 VAL A N 1
ATOM 1445 C CA . VAL A 1 189 ? -6.005 -5.863 -3.864 1.00 91.19 189 VAL A CA 1
ATOM 1446 C C . VAL A 1 189 ? -6.154 -4.380 -4.196 1.00 91.19 189 VAL A C 1
ATOM 1448 O O . VAL A 1 189 ? -7.185 -3.804 -3.853 1.00 91.19 189 VAL A O 1
ATOM 1451 N N . PRO A 1 190 ? -5.162 -3.740 -4.832 1.00 89.38 190 PRO A N 1
ATOM 1452 C CA . PRO A 1 190 ? -5.373 -2.423 -5.416 1.00 89.38 190 PRO A CA 1
ATOM 1453 C C . PRO A 1 190 ? -6.321 -2.539 -6.614 1.00 89.38 190 PRO A C 1
ATOM 1455 O O . PRO A 1 190 ? -6.134 -3.423 -7.449 1.00 89.38 190 PRO A O 1
ATOM 1458 N N . LEU A 1 191 ? -7.322 -1.666 -6.667 1.00 85.81 191 LEU A N 1
ATOM 1459 C CA . LEU A 1 191 ? -8.275 -1.529 -7.766 1.00 85.81 191 LEU A CA 1
ATOM 1460 C C . LEU A 1 191 ? -8.306 -0.051 -8.173 1.00 85.81 191 LEU A C 1
ATOM 1462 O O . LEU A 1 191 ? -8.440 0.815 -7.308 1.00 85.81 191 LEU A O 1
ATOM 1466 N N . PHE A 1 192 ? -8.167 0.232 -9.466 1.00 79.50 192 PHE A N 1
ATOM 1467 C CA . PHE A 1 192 ? -8.188 1.594 -10.007 1.00 79.50 192 PHE A CA 1
ATOM 1468 C C . PHE A 1 192 ? -8.925 1.616 -11.345 1.00 79.50 192 PHE A C 1
ATOM 1470 O O . PHE A 1 192 ? -8.431 1.030 -12.305 1.00 79.50 192 PHE A O 1
ATOM 1477 N N . ASP A 1 193 ? -10.081 2.285 -11.402 1.00 74.12 193 ASP A N 1
ATOM 1478 C CA . ASP A 1 193 ? -10.930 2.393 -12.602 1.00 74.12 193 ASP A CA 1
ATOM 1479 C C . ASP A 1 193 ? -11.300 1.015 -13.201 1.00 74.12 193 ASP A C 1
ATOM 1481 O O . ASP A 1 193 ? -11.215 0.757 -14.401 1.00 74.12 193 ASP A O 1
ATOM 1485 N N . GLU A 1 194 ? -11.677 0.077 -12.327 1.00 78.81 194 GLU A N 1
ATOM 1486 C CA . GLU A 1 194 ? -11.862 -1.348 -12.644 1.00 78.81 194 GLU A CA 1
ATOM 1487 C C . GLU A 1 194 ? -13.297 -1.839 -12.357 1.00 78.81 194 GLU A C 1
ATOM 1489 O O . GLU A 1 194 ? -13.504 -2.983 -11.935 1.00 78.81 194 GLU A O 1
ATOM 1494 N N . GLU A 1 195 ? -14.309 -0.998 -12.607 1.00 77.31 195 GLU A N 1
ATOM 1495 C CA . GLU A 1 195 ? -15.736 -1.294 -12.361 1.00 77.31 195 GLU A CA 1
ATOM 1496 C C . GLU A 1 195 ? -16.166 -2.689 -12.865 1.00 77.31 195 GLU A C 1
ATOM 1498 O O . GLU A 1 195 ? -16.746 -3.492 -12.123 1.00 77.31 195 GLU A O 1
ATOM 1503 N N . ASP A 1 196 ? -15.823 -3.008 -14.117 1.00 74.62 196 ASP A N 1
ATOM 1504 C CA . ASP A 1 196 ? -16.222 -4.249 -14.792 1.00 74.62 196 ASP A CA 1
ATOM 1505 C C . ASP A 1 196 ? -15.524 -5.497 -14.225 1.00 74.62 196 ASP A C 1
ATOM 1507 O O . ASP A 1 196 ? -16.053 -6.617 -14.270 1.00 74.62 196 ASP A O 1
ATOM 1511 N N . ILE A 1 197 ? -14.312 -5.331 -13.690 1.00 81.50 197 ILE A N 1
ATOM 1512 C CA . ILE A 1 197 ? -13.489 -6.437 -13.189 1.00 81.50 197 ILE A CA 1
ATOM 1513 C C . ILE A 1 197 ? -13.788 -6.701 -11.717 1.00 81.50 197 ILE A C 1
ATOM 1515 O O . ILE A 1 197 ? -13.781 -7.867 -11.305 1.00 81.50 197 ILE A O 1
ATOM 1519 N N . ALA A 1 198 ? -14.121 -5.666 -10.943 1.00 80.50 198 ALA A N 1
ATOM 1520 C CA . ALA A 1 198 ? -14.324 -5.749 -9.502 1.00 80.50 198 ALA A CA 1
ATOM 1521 C C . ALA A 1 198 ? -15.329 -6.849 -9.112 1.00 80.50 198 ALA A C 1
ATOM 1523 O O . ALA A 1 198 ? -15.002 -7.747 -8.330 1.00 80.50 198 ALA A O 1
ATOM 1524 N N . LYS A 1 199 ? -16.510 -6.888 -9.752 1.00 81.44 199 LYS A N 1
ATOM 1525 C CA . LYS A 1 199 ? -17.539 -7.917 -9.485 1.00 81.44 199 LYS A CA 1
ATOM 1526 C C . LYS A 1 199 ? -17.038 -9.335 -9.779 1.00 81.44 199 LYS A C 1
ATOM 1528 O O . LYS A 1 199 ? -17.322 -10.288 -9.048 1.00 81.44 199 LYS A O 1
ATOM 1533 N N . ARG A 1 200 ? -16.280 -9.504 -10.868 1.00 87.00 200 ARG A N 1
ATOM 1534 C CA . ARG A 1 200 ? -15.717 -10.804 -11.269 1.00 87.00 200 ARG A CA 1
ATOM 1535 C C . ARG A 1 200 ? -14.588 -11.236 -10.338 1.00 87.00 200 ARG A C 1
ATOM 1537 O O . ARG A 1 200 ? -14.429 -12.434 -10.098 1.00 87.00 200 ARG A O 1
ATOM 1544 N N . LEU A 1 201 ? -13.811 -10.285 -9.833 1.00 88.44 201 LEU A N 1
ATOM 1545 C CA . LEU A 1 201 ? -12.717 -10.531 -8.910 1.00 88.44 201 LEU A CA 1
ATOM 1546 C C . LEU A 1 201 ? -13.228 -11.007 -7.551 1.00 88.44 201 LEU A C 1
ATOM 1548 O O . LEU A 1 201 ? -12.765 -12.046 -7.084 1.00 88.44 201 LEU A O 1
ATOM 1552 N N . VAL A 1 202 ? -14.226 -10.327 -6.978 1.00 87.69 202 VAL A N 1
ATOM 1553 C CA . VAL A 1 202 ? -14.876 -10.730 -5.716 1.00 87.69 202 VAL A CA 1
ATOM 1554 C C . VAL A 1 202 ? -15.328 -12.194 -5.799 1.00 87.69 202 VAL A C 1
ATOM 1556 O O . VAL A 1 202 ? -14.877 -13.030 -5.013 1.00 87.69 202 VAL A O 1
ATOM 1559 N N . LYS A 1 203 ? -16.069 -12.559 -6.856 1.00 88.19 203 LYS A N 1
ATOM 1560 C CA . LYS A 1 203 ? -16.515 -13.946 -7.102 1.00 88.19 203 LYS A CA 1
ATOM 1561 C C . LYS A 1 203 ? -15.373 -14.957 -7.248 1.00 88.19 203 LYS A C 1
ATOM 1563 O O . LYS A 1 203 ? -15.548 -16.140 -6.967 1.00 88.19 203 LYS A O 1
ATOM 1568 N N . ARG A 1 204 ? -14.205 -14.545 -7.749 1.00 89.62 204 ARG A N 1
ATOM 1569 C CA . ARG A 1 204 ? -13.030 -15.426 -7.864 1.00 89.62 204 ARG A CA 1
ATOM 1570 C C . ARG A 1 204 ? -12.329 -15.604 -6.522 1.00 89.62 204 ARG A C 1
ATOM 1572 O O . ARG A 1 204 ? -11.942 -16.724 -6.201 1.00 89.62 204 ARG A O 1
ATOM 1579 N N . LEU A 1 205 ? -12.208 -14.542 -5.729 1.00 90.94 205 LEU A N 1
ATOM 1580 C CA . LEU A 1 205 ? -11.624 -14.594 -4.385 1.00 90.94 205 LEU A CA 1
ATOM 1581 C C . LEU A 1 205 ? -12.472 -15.454 -3.433 1.00 90.94 205 LEU A C 1
ATOM 1583 O O . LEU A 1 205 ? -11.937 -16.212 -2.621 1.00 90.94 205 LEU A O 1
ATOM 1587 N N . GLU A 1 206 ? -13.795 -15.434 -3.592 1.00 88.50 206 GLU A N 1
ATOM 1588 C CA . GLU A 1 206 ? -14.718 -16.345 -2.901 1.00 88.50 206 GLU A CA 1
ATOM 1589 C C . GLU A 1 206 ? -14.517 -17.825 -3.241 1.00 88.50 206 GLU A C 1
ATOM 1591 O O . GLU A 1 206 ? -14.930 -18.691 -2.475 1.00 88.50 206 GLU A O 1
ATOM 1596 N N . ARG A 1 207 ? -13.875 -18.144 -4.368 1.00 90.50 207 ARG A N 1
ATOM 1597 C CA . ARG A 1 207 ? -13.577 -19.527 -4.772 1.00 90.50 207 ARG A CA 1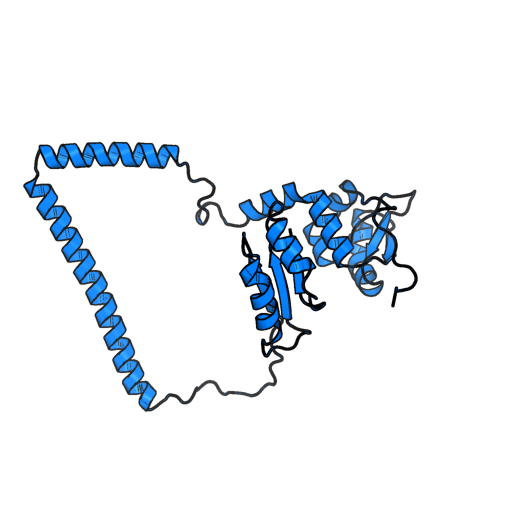
ATOM 1598 C C . ARG A 1 207 ? -12.198 -19.996 -4.321 1.00 90.50 207 ARG A C 1
ATOM 1600 O O . ARG A 1 207 ? -11.854 -21.146 -4.573 1.00 90.50 207 ARG A O 1
ATOM 1607 N N . LEU A 1 208 ? -11.413 -19.132 -3.672 1.00 90.06 208 LEU A N 1
ATOM 1608 C CA . LEU A 1 208 ? -10.095 -19.496 -3.164 1.00 90.06 208 LEU A CA 1
ATOM 1609 C C . LEU A 1 208 ? -10.230 -20.604 -2.113 1.00 90.06 208 LEU A C 1
ATOM 1611 O O . LEU A 1 208 ? -10.987 -20.441 -1.155 1.00 90.06 208 LEU A O 1
ATOM 1615 N N . ASP A 1 209 ? -9.498 -21.702 -2.285 1.00 88.50 209 ASP A N 1
ATOM 1616 C CA . ASP A 1 209 ? -9.473 -22.820 -1.339 1.00 88.50 209 ASP A CA 1
ATOM 1617 C C . ASP A 1 209 ? -8.565 -22.483 -0.144 1.00 88.50 209 ASP A C 1
ATOM 1619 O O . ASP A 1 209 ? -7.398 -22.867 -0.076 1.00 88.50 209 ASP A O 1
ATOM 1623 N N . TYR A 1 210 ? -9.089 -21.645 0.756 1.00 89.62 210 TYR A N 1
ATOM 1624 C CA . TYR A 1 210 ? -8.421 -21.214 1.983 1.00 89.62 210 TYR A CA 1
ATOM 1625 C C . TYR A 1 210 ? -9.442 -21.019 3.119 1.00 89.62 210 TYR A C 1
ATOM 1627 O O . TYR A 1 210 ? -10.527 -20.474 2.879 1.00 89.62 210 TYR A O 1
ATOM 1635 N N . PRO A 1 211 ? -9.129 -21.395 4.374 1.00 89.19 211 PRO A N 1
ATOM 1636 C CA . PRO A 1 211 ? -9.970 -21.140 5.532 1.00 89.19 211 PRO A CA 1
ATOM 1637 C C . PRO A 1 211 ? -10.279 -19.648 5.673 1.00 89.19 211 PRO A C 1
ATOM 1639 O O . PRO A 1 211 ? -9.388 -18.834 5.911 1.00 89.19 211 PRO A O 1
ATOM 1642 N N . ARG A 1 212 ? -11.566 -19.290 5.596 1.00 88.25 212 ARG A N 1
ATOM 1643 C CA . ARG A 1 212 ? -12.039 -17.893 5.683 1.00 88.25 212 ARG A CA 1
ATOM 1644 C C . ARG A 1 212 ? -11.667 -17.205 6.996 1.00 88.25 212 ARG A C 1
ATOM 1646 O O . ARG A 1 212 ? -11.503 -15.999 7.026 1.00 88.25 212 ARG A O 1
ATOM 1653 N N . SER A 1 213 ? -11.479 -17.966 8.074 1.00 87.81 213 SER A N 1
ATOM 1654 C CA . SER A 1 213 ? -11.018 -17.441 9.366 1.00 87.81 213 SER A CA 1
ATOM 1655 C C . SER A 1 213 ? -9.541 -17.028 9.383 1.00 87.81 213 SER A C 1
ATOM 1657 O O . SER A 1 213 ? -9.101 -16.394 10.340 1.00 87.81 213 SER A O 1
ATOM 1659 N N . ARG A 1 214 ? -8.766 -17.404 8.356 1.00 89.50 214 ARG A N 1
ATOM 1660 C CA . ARG A 1 214 ? -7.327 -17.124 8.225 1.00 89.50 214 ARG A CA 1
ATOM 1661 C C . ARG A 1 214 ? -6.988 -16.307 6.979 1.00 89.50 214 ARG A C 1
ATOM 1663 O O . ARG A 1 214 ? -5.806 -16.102 6.713 1.00 89.50 214 ARG A O 1
ATOM 1670 N N . LEU A 1 215 ? -8.003 -15.861 6.243 1.00 90.75 215 LEU A N 1
ATOM 1671 C CA . LEU A 1 215 ? -7.880 -15.012 5.068 1.00 90.75 215 LEU A CA 1
ATOM 1672 C C . LEU A 1 215 ? -8.550 -13.667 5.352 1.00 90.75 215 LEU A C 1
ATOM 1674 O O . LEU A 1 215 ? -9.731 -13.629 5.682 1.00 90.75 215 LEU A O 1
ATOM 1678 N N . ASP A 1 216 ? -7.800 -12.585 5.193 1.00 90.00 216 ASP A N 1
ATOM 1679 C CA . ASP A 1 216 ? -8.310 -11.210 5.235 1.00 90.00 216 ASP A CA 1
ATOM 1680 C C . ASP A 1 216 ? -8.080 -10.578 3.860 1.00 90.00 216 ASP A C 1
ATOM 1682 O O . ASP A 1 216 ? -6.943 -10.550 3.388 1.00 90.00 216 ASP A O 1
ATOM 1686 N N . VAL A 1 217 ? -9.134 -10.111 3.191 1.00 92.06 217 VAL A N 1
ATOM 1687 C CA . VAL A 1 217 ? -9.015 -9.449 1.882 1.00 92.06 217 VAL A CA 1
ATOM 1688 C C . VAL A 1 217 ? -9.308 -7.966 2.034 1.00 92.06 217 VAL A C 1
ATOM 1690 O O . VAL A 1 217 ? -10.387 -7.577 2.477 1.00 92.06 217 VAL A O 1
ATOM 1693 N N . LEU A 1 218 ? -8.345 -7.142 1.629 1.00 90.38 218 LEU A N 1
ATOM 1694 C CA . LEU A 1 218 ? -8.434 -5.690 1.650 1.00 90.38 218 LEU A CA 1
ATOM 1695 C C . LEU A 1 218 ? -8.491 -5.196 0.204 1.00 90.38 218 LEU A C 1
ATOM 1697 O O . LEU A 1 218 ? -7.493 -5.283 -0.509 1.00 90.38 218 LEU A O 1
ATOM 1701 N N . LEU A 1 219 ? -9.648 -4.693 -0.219 1.00 90.44 219 LEU A N 1
ATOM 1702 C CA . LEU A 1 219 ? -9.814 -4.006 -1.498 1.00 90.44 219 LEU A CA 1
ATOM 1703 C C . LEU A 1 219 ? -9.426 -2.539 -1.300 1.00 90.44 219 LEU A C 1
ATOM 1705 O O . LEU A 1 219 ? -10.028 -1.855 -0.476 1.00 90.44 219 LEU A O 1
ATOM 1709 N N . ILE A 1 220 ? -8.399 -2.079 -2.004 1.00 89.56 220 ILE A N 1
ATOM 1710 C CA . ILE A 1 220 ? -7.835 -0.735 -1.868 1.00 89.56 220 ILE A CA 1
ATOM 1711 C C . ILE A 1 220 ? -8.288 0.079 -3.075 1.00 89.56 220 ILE A C 1
ATOM 1713 O O . ILE A 1 220 ? -7.953 -0.277 -4.202 1.00 89.56 220 ILE A O 1
ATOM 1717 N N . LEU A 1 221 ? -9.043 1.141 -2.817 1.00 87.88 221 LEU A N 1
ATOM 1718 C CA . LEU A 1 221 ? -9.576 2.061 -3.818 1.00 87.88 221 LEU A CA 1
ATOM 1719 C C . LEU A 1 221 ? -8.982 3.454 -3.616 1.00 87.88 221 LEU A C 1
ATOM 1721 O O . LEU A 1 221 ? -8.594 3.811 -2.504 1.00 87.88 221 LEU A O 1
ATOM 1725 N N . GLU A 1 222 ? -8.944 4.251 -4.679 1.00 83.06 222 GLU A N 1
ATOM 1726 C CA . GLU A 1 222 ? -8.631 5.676 -4.563 1.00 83.06 222 GLU A CA 1
ATOM 1727 C C . GLU A 1 222 ? -9.837 6.458 -4.017 1.00 83.06 222 GLU A C 1
ATOM 1729 O O . GLU A 1 222 ? -10.994 6.079 -4.216 1.00 83.06 222 GLU A O 1
ATOM 1734 N N . ALA A 1 223 ? -9.577 7.556 -3.300 1.00 77.69 223 ALA A N 1
ATOM 1735 C CA . ALA A 1 223 ? -10.617 8.339 -2.625 1.00 77.69 223 ALA A CA 1
ATOM 1736 C C . ALA A 1 223 ? -11.615 8.993 -3.603 1.00 77.69 223 ALA A C 1
ATOM 1738 O O . ALA A 1 223 ? -12.753 9.291 -3.237 1.00 77.69 223 ALA A O 1
ATOM 1739 N N . ASP A 1 224 ? -11.177 9.227 -4.834 1.00 79.31 224 ASP A N 1
ATOM 1740 C CA . ASP A 1 224 ? -11.894 9.850 -5.940 1.00 79.31 224 ASP A CA 1
ATOM 1741 C C . ASP A 1 224 ? -12.511 8.842 -6.925 1.00 79.31 224 ASP A C 1
ATOM 1743 O O . ASP A 1 224 ? -13.367 9.228 -7.728 1.00 79.31 224 ASP A O 1
ATOM 1747 N N . ASP A 1 225 ? -12.201 7.546 -6.809 1.00 82.75 225 ASP A N 1
ATOM 1748 C CA . ASP A 1 225 ? -12.802 6.488 -7.633 1.00 82.75 225 ASP A CA 1
ATOM 1749 C C . ASP A 1 225 ? -14.172 6.042 -7.084 1.00 82.75 225 ASP A C 1
ATOM 1751 O O . ASP A 1 225 ? -14.392 4.929 -6.592 1.00 82.75 225 ASP A O 1
ATOM 1755 N N . LEU A 1 226 ? -15.140 6.958 -7.168 1.00 79.62 226 LEU A N 1
ATOM 1756 C CA . LEU A 1 226 ? -16.526 6.714 -6.753 1.00 79.62 226 LEU A CA 1
ATOM 1757 C C . LEU A 1 226 ? -17.205 5.622 -7.586 1.00 79.62 226 LEU A C 1
ATOM 1759 O O . LEU A 1 226 ? -18.109 4.945 -7.101 1.00 79.62 226 LEU A O 1
ATOM 1763 N N . ARG A 1 227 ? -16.763 5.465 -8.829 1.00 80.88 227 ARG A N 1
ATOM 1764 C CA . ARG A 1 227 ? -17.281 4.537 -9.827 1.00 80.88 227 ARG A CA 1
ATOM 1765 C C . ARG A 1 227 ? -17.032 3.087 -9.426 1.00 80.88 227 ARG A C 1
ATOM 1767 O O . ARG A 1 227 ? -17.985 2.341 -9.181 1.00 80.88 227 ARG A O 1
ATOM 1774 N N . THR A 1 228 ? -15.766 2.723 -9.222 1.00 78.12 228 THR A N 1
ATOM 1775 C CA . THR A 1 228 ? -15.387 1.385 -8.752 1.00 78.12 228 THR A CA 1
ATOM 1776 C C . THR A 1 228 ? -15.944 1.123 -7.352 1.00 78.12 228 THR A C 1
ATOM 1778 O O . THR A 1 228 ? -16.420 0.020 -7.070 1.00 78.12 228 THR A O 1
ATOM 1781 N N . ARG A 1 229 ? -15.985 2.147 -6.484 1.00 80.19 229 ARG A N 1
ATOM 1782 C CA . ARG A 1 229 ? -16.591 2.048 -5.146 1.00 80.19 229 ARG A CA 1
ATOM 1783 C C . ARG A 1 229 ? -18.066 1.660 -5.210 1.00 80.19 229 ARG A C 1
ATOM 1785 O O . ARG A 1 229 ? -18.461 0.713 -4.538 1.00 80.19 229 ARG A O 1
ATOM 1792 N N . MET A 1 230 ? -18.863 2.337 -6.037 1.00 80.19 230 MET A N 1
ATOM 1793 C CA . MET A 1 230 ? -20.283 2.016 -6.211 1.00 80.19 230 MET A CA 1
ATOM 1794 C C . MET A 1 230 ? -20.484 0.618 -6.804 1.00 80.19 230 MET A C 1
ATOM 1796 O O . MET A 1 230 ? -21.357 -0.114 -6.345 1.00 80.19 230 MET A O 1
ATOM 1800 N N . ALA A 1 231 ? -19.659 0.212 -7.774 1.00 79.38 231 ALA A N 1
ATOM 1801 C CA . ALA A 1 231 ? -19.734 -1.124 -8.366 1.00 79.38 231 ALA A CA 1
ATOM 1802 C C . ALA A 1 231 ? -19.463 -2.243 -7.341 1.00 79.38 231 ALA A C 1
ATOM 1804 O O . ALA A 1 231 ? -20.080 -3.314 -7.400 1.00 79.38 231 ALA A O 1
ATOM 1805 N N . ILE A 1 232 ? -18.553 -1.993 -6.396 1.00 82.62 232 ILE A N 1
ATOM 1806 C CA . ILE A 1 232 ? -18.240 -2.909 -5.298 1.00 82.62 232 ILE A CA 1
ATOM 1807 C C . ILE A 1 232 ? -19.336 -2.868 -4.230 1.00 82.62 232 ILE A C 1
ATOM 1809 O O . ILE A 1 232 ? -19.790 -3.931 -3.834 1.00 82.62 232 ILE A O 1
ATOM 1813 N N . GLU A 1 233 ? -19.808 -1.692 -3.804 1.00 80.94 233 GLU A N 1
ATOM 1814 C CA . GLU A 1 233 ? -20.891 -1.554 -2.810 1.00 80.94 233 GLU A CA 1
ATOM 1815 C C . GLU A 1 233 ? -22.214 -2.193 -3.269 1.00 80.94 233 GLU A C 1
ATOM 1817 O O . GLU A 1 233 ? -22.960 -2.716 -2.445 1.00 80.94 233 GLU A O 1
ATOM 1822 N N . ASP A 1 234 ? -22.487 -2.195 -4.576 1.00 80.62 234 ASP A N 1
ATOM 1823 C CA . ASP A 1 234 ? -23.626 -2.892 -5.192 1.00 80.62 234 ASP A CA 1
ATOM 1824 C C . ASP A 1 234 ? -23.458 -4.427 -5.207 1.00 80.62 234 ASP A C 1
ATOM 1826 O O . ASP A 1 234 ? -24.395 -5.182 -5.464 1.00 80.62 234 ASP A O 1
ATOM 1830 N N . THR A 1 235 ? -22.251 -4.922 -4.934 1.00 78.44 235 THR A N 1
ATOM 1831 C CA . THR A 1 235 ? -21.966 -6.353 -4.806 1.00 78.44 235 THR A CA 1
ATOM 1832 C C . THR A 1 235 ? -22.067 -6.760 -3.339 1.00 78.44 235 THR A C 1
ATOM 1834 O O . THR A 1 235 ? -21.523 -6.095 -2.467 1.00 78.44 235 THR A O 1
ATOM 1837 N N . ASP A 1 236 ? -22.726 -7.879 -3.039 1.00 78.38 236 ASP A N 1
ATOM 1838 C CA . ASP A 1 236 ? -22.783 -8.401 -1.669 1.00 78.38 236 ASP A CA 1
ATOM 1839 C C . ASP A 1 236 ? -21.390 -8.902 -1.245 1.00 78.38 236 ASP A C 1
ATOM 1841 O O . ASP A 1 236 ? -20.963 -9.987 -1.648 1.00 78.38 236 ASP A O 1
ATOM 1845 N N . LEU A 1 237 ? -20.636 -8.083 -0.499 1.00 83.88 237 LEU A N 1
ATOM 1846 C CA . LEU A 1 237 ? -19.306 -8.464 -0.028 1.00 83.88 237 LEU A CA 1
ATOM 1847 C C . LEU A 1 237 ? -19.393 -9.386 1.190 1.00 83.88 237 LEU A C 1
ATOM 1849 O O . LEU A 1 237 ? -20.010 -9.042 2.205 1.00 83.88 237 LEU A O 1
ATOM 1853 N N . PRO A 1 238 ? -18.666 -10.515 1.177 1.00 84.69 238 PRO A N 1
ATOM 1854 C CA . PRO A 1 238 ? -18.501 -11.323 2.369 1.00 84.69 238 PRO A CA 1
ATOM 1855 C C . PRO A 1 238 ? -17.843 -10.529 3.501 1.00 84.69 238 PRO A C 1
ATOM 1857 O O . PRO A 1 238 ? -16.907 -9.769 3.280 1.00 84.69 238 PRO A O 1
ATOM 1860 N N . LYS A 1 239 ? -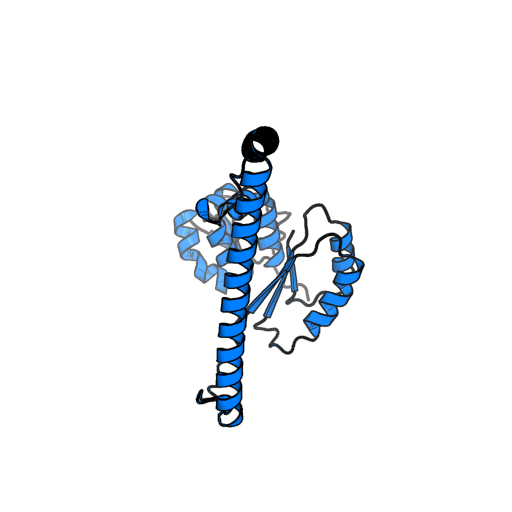18.225 -10.815 4.750 1.00 82.50 239 LYS A N 1
ATOM 1861 C CA . LYS A 1 239 ? -17.711 -10.130 5.959 1.00 82.50 239 LYS A CA 1
ATOM 1862 C C . LYS A 1 239 ? -16.189 -10.189 6.176 1.00 82.50 239 LYS A C 1
ATOM 1864 O O . LYS A 1 239 ? -15.674 -9.498 7.046 1.00 82.50 239 LYS A O 1
ATOM 1869 N N . TRP A 1 240 ? -15.488 -11.075 5.471 1.00 84.69 240 TRP A N 1
ATOM 1870 C CA . TRP A 1 240 ? -14.027 -11.231 5.525 1.00 84.69 240 TRP A CA 1
ATOM 1871 C C . TRP A 1 240 ? -13.303 -10.443 4.419 1.00 84.69 240 TRP A C 1
ATOM 1873 O O . TRP A 1 240 ? -12.075 -10.480 4.342 1.00 84.69 240 TRP A O 1
ATOM 1883 N N . MET A 1 241 ? -14.057 -9.740 3.569 1.00 89.19 241 MET A N 1
ATOM 1884 C CA . MET A 1 241 ? -13.555 -8.726 2.652 1.00 89.19 241 MET A CA 1
ATOM 1885 C C . MET A 1 241 ? -13.914 -7.340 3.183 1.00 89.19 241 MET A C 1
ATOM 1887 O O . MET A 1 241 ? -15.012 -7.128 3.695 1.00 89.19 241 MET A O 1
ATOM 1891 N N . ARG A 1 242 ? -13.000 -6.385 3.036 1.00 86.56 242 ARG A N 1
ATOM 1892 C CA . ARG A 1 242 ? -13.224 -4.991 3.427 1.00 86.56 242 ARG A CA 1
ATOM 1893 C C . ARG A 1 242 ? -12.623 -4.030 2.419 1.00 86.56 242 ARG A C 1
ATOM 1895 O O . ARG A 1 242 ? -11.607 -4.333 1.799 1.00 86.56 242 ARG A O 1
ATOM 1902 N N . ILE A 1 243 ? -13.261 -2.876 2.290 1.00 86.62 243 ILE A N 1
ATOM 1903 C CA . ILE A 1 243 ? -12.839 -1.788 1.410 1.00 86.62 243 ILE A CA 1
ATOM 1904 C C . ILE A 1 243 ? -12.038 -0.782 2.235 1.00 86.62 243 ILE A C 1
ATOM 1906 O O . ILE A 1 243 ? -12.409 -0.480 3.369 1.00 86.62 243 ILE A O 1
ATOM 1910 N N . ILE A 1 244 ? -10.946 -0.279 1.669 1.00 84.56 244 ILE A N 1
ATOM 1911 C CA . ILE A 1 244 ? -10.137 0.805 2.224 1.00 84.56 244 ILE A CA 1
ATOM 1912 C C . ILE A 1 244 ? -9.972 1.868 1.136 1.00 84.56 244 ILE A C 1
ATOM 1914 O O . ILE A 1 244 ? -9.594 1.542 0.013 1.00 84.56 244 ILE A O 1
ATOM 1918 N N . THR A 1 245 ? -10.244 3.117 1.505 1.00 78.62 245 THR A N 1
ATOM 1919 C CA . THR A 1 245 ? -10.103 4.345 0.699 1.00 78.62 245 THR A CA 1
ATOM 1920 C C . THR A 1 245 ? -9.251 5.357 1.441 1.00 78.62 245 THR A C 1
ATOM 1922 O O . THR A 1 245 ? -9.390 5.410 2.689 1.00 78.62 245 THR A O 1
#